Protein AF-A0A212CYC2-F1 (afdb_monomer)

Structure (mmCIF, N/CA/C/O backbone):
data_AF-A0A212CYC2-F1
#
_entry.id   AF-A0A212CYC2-F1
#
loop_
_atom_site.group_PDB
_atom_site.id
_atom_site.type_symbol
_atom_site.label_atom_id
_atom_site.label_alt_id
_atom_site.label_comp_id
_atom_site.label_asym_id
_atom_site.label_entity_id
_atom_site.label_seq_id
_atom_site.pdbx_PDB_ins_code
_atom_site.Cartn_x
_atom_site.Cartn_y
_atom_site.Cartn_z
_atom_site.occupancy
_atom_site.B_iso_or_equiv
_atom_site.auth_seq_id
_atom_site.auth_comp_id
_atom_site.auth_asym_id
_atom_site.auth_atom_id
_atom_site.pdbx_PDB_model_num
ATOM 1 N N . ASP A 1 1 ? 5.499 -7.893 18.899 1.00 46.81 1 ASP A N 1
ATOM 2 C CA . ASP A 1 1 ? 4.985 -9.223 19.286 1.00 46.81 1 ASP A CA 1
ATOM 3 C C . ASP A 1 1 ? 3.605 -9.605 18.724 1.00 46.81 1 ASP A C 1
ATOM 5 O O . ASP A 1 1 ? 3.220 -10.758 18.846 1.00 46.81 1 ASP A O 1
ATOM 9 N N . LEU A 1 2 ? 2.882 -8.716 18.019 1.00 46.06 2 LEU A N 1
ATOM 10 C CA . LEU A 1 2 ? 1.618 -9.057 17.326 1.00 46.06 2 LEU A CA 1
ATOM 11 C C . LEU A 1 2 ? 1.826 -9.579 15.892 1.00 46.06 2 LEU A C 1
ATOM 13 O O . LEU A 1 2 ? 1.232 -10.576 15.494 1.00 46.06 2 LEU A O 1
ATOM 17 N N . LEU A 1 3 ? 2.741 -8.955 15.138 1.00 49.19 3 LEU A N 1
ATOM 18 C CA . LEU A 1 3 ? 3.177 -9.453 13.828 1.00 49.19 3 LEU A CA 1
ATOM 19 C C . LEU A 1 3 ? 3.758 -10.870 13.936 1.00 49.19 3 LEU A C 1
ATOM 21 O O . LEU A 1 3 ? 3.485 -11.698 13.083 1.00 49.19 3 LEU A O 1
ATOM 25 N N . SER A 1 4 ? 4.500 -11.190 14.999 1.00 49.38 4 SER A N 1
ATOM 26 C CA . SER A 1 4 ? 5.061 -12.533 15.213 1.00 49.38 4 SER A CA 1
ATOM 27 C C . SER A 1 4 ? 3.992 -13.617 15.370 1.00 49.38 4 SER A C 1
ATOM 29 O O . SER A 1 4 ? 4.201 -14.725 14.891 1.00 49.38 4 SER A O 1
ATOM 31 N N . ASN A 1 5 ? 2.839 -13.292 15.966 1.00 47.31 5 ASN A N 1
ATOM 32 C CA . ASN A 1 5 ? 1.723 -14.233 16.108 1.00 47.31 5 ASN A CA 1
ATOM 33 C C . ASN A 1 5 ? 0.968 -14.448 14.790 1.00 47.31 5 ASN A C 1
ATOM 35 O O . ASN A 1 5 ? 0.433 -15.528 14.568 1.00 47.31 5 ASN A O 1
ATOM 39 N N . LEU A 1 6 ? 0.969 -13.448 13.903 1.00 50.19 6 LEU A N 1
ATOM 40 C CA . LEU A 1 6 ? 0.427 -13.545 12.546 1.00 50.19 6 LEU A CA 1
ATOM 41 C C . LEU A 1 6 ? 1.377 -14.209 11.551 1.00 50.19 6 LEU A C 1
ATOM 43 O O . LEU A 1 6 ? 0.938 -14.784 10.560 1.00 50.19 6 LEU A O 1
ATOM 47 N N . LEU A 1 7 ? 2.680 -14.111 11.794 1.00 53.38 7 LEU A N 1
ATOM 48 C CA . LEU A 1 7 ? 3.743 -14.599 10.924 1.00 53.38 7 LEU A CA 1
ATOM 49 C C . LEU A 1 7 ? 4.208 -16.007 11.317 1.00 53.38 7 LEU A C 1
ATOM 51 O O . LEU A 1 7 ? 5.399 -16.295 11.232 1.00 53.38 7 LEU A O 1
ATOM 55 N N . GLN A 1 8 ? 3.293 -16.899 11.717 1.00 45.78 8 GLN A N 1
ATOM 56 C CA . GLN A 1 8 ? 3.617 -18.277 12.131 1.00 45.78 8 GLN A CA 1
ATOM 57 C C . GLN A 1 8 ? 4.440 -19.074 11.093 1.00 45.78 8 GLN A C 1
ATOM 59 O O . GLN A 1 8 ? 5.034 -20.091 11.442 1.00 45.78 8 GLN A O 1
ATOM 64 N N . SER A 1 9 ? 4.568 -18.587 9.850 1.00 44.97 9 SER A N 1
ATOM 65 C CA . SER A 1 9 ? 5.635 -18.998 8.933 1.00 44.97 9 SER A CA 1
ATOM 66 C C . SER A 1 9 ? 6.918 -18.160 9.139 1.00 44.97 9 SER A C 1
ATOM 68 O O . SER A 1 9 ? 6.965 -16.987 8.738 1.00 44.97 9 SER A O 1
ATOM 70 N N . PRO A 1 10 ? 8.008 -18.742 9.685 1.00 44.97 10 PRO A N 1
ATOM 71 C CA . PRO A 1 10 ? 9.270 -18.036 9.939 1.00 44.97 10 PRO A CA 1
ATOM 72 C C . PRO A 1 10 ? 9.933 -17.473 8.669 1.00 44.97 10 PRO A C 1
ATOM 74 O O . PRO A 1 10 ? 10.811 -16.613 8.760 1.00 44.97 10 PRO A O 1
ATOM 77 N N . SER A 1 11 ? 9.516 -17.921 7.483 1.00 47.81 11 SER A N 1
ATOM 78 C CA . SER A 1 11 ? 9.991 -17.432 6.184 1.00 47.81 11 SER A CA 1
ATOM 79 C C . SER A 1 11 ? 9.387 -16.070 5.817 1.00 47.81 11 SER A C 1
ATOM 81 O O . SER A 1 11 ? 10.101 -15.183 5.346 1.00 47.81 11 SER A O 1
ATOM 83 N N . SER A 1 12 ? 8.094 -15.867 6.092 1.00 47.12 12 SER A N 1
ATOM 84 C CA . SER A 1 12 ? 7.370 -14.624 5.779 1.00 47.12 12 SER A CA 1
ATOM 85 C C . SER A 1 12 ? 7.803 -13.471 6.685 1.00 47.12 12 SER A C 1
ATOM 87 O O . SER A 1 12 ? 7.993 -12.348 6.216 1.00 47.12 12 SER A O 1
ATOM 89 N N . ALA A 1 13 ? 8.057 -13.756 7.970 1.00 49.81 13 ALA A N 1
ATOM 90 C CA . ALA A 1 13 ? 8.575 -12.771 8.921 1.00 49.81 13 ALA A CA 1
ATOM 91 C C . ALA A 1 13 ? 9.954 -12.234 8.534 1.00 49.81 13 ALA A C 1
ATOM 93 O O . ALA A 1 13 ? 10.229 -11.045 8.693 1.00 49.81 13 ALA A O 1
ATOM 94 N N . LYS A 1 14 ? 10.828 -13.110 8.022 1.00 53.94 14 LYS A N 1
ATOM 95 C CA . LYS A 1 14 ? 12.186 -12.736 7.620 1.00 53.94 14 LYS A CA 1
ATOM 96 C C . LYS A 1 14 ? 12.170 -11.747 6.458 1.00 53.94 14 LYS A C 1
ATOM 98 O O . LYS A 1 14 ? 12.880 -10.756 6.545 1.00 53.94 14 LYS A O 1
ATOM 103 N N . LEU A 1 15 ? 11.338 -11.970 5.435 1.00 55.69 15 LEU A N 1
ATOM 104 C CA . LEU A 1 15 ? 11.208 -11.091 4.259 1.00 55.69 15 LEU A CA 1
ATOM 105 C C . LEU A 1 15 ? 10.572 -9.729 4.591 1.00 55.69 15 LEU A C 1
ATOM 107 O O . LEU A 1 15 ? 11.035 -8.691 4.119 1.00 55.69 15 LEU A O 1
ATOM 111 N N . LEU A 1 16 ? 9.555 -9.721 5.456 1.00 56.16 16 LEU A N 1
ATOM 112 C CA . LEU A 1 16 ? 8.905 -8.504 5.961 1.00 56.16 16 LEU A CA 1
ATOM 113 C C . LEU A 1 16 ? 9.834 -7.627 6.811 1.00 56.16 16 LEU A C 1
ATOM 115 O O . LEU A 1 16 ? 9.752 -6.400 6.766 1.00 56.16 16 LEU A O 1
ATOM 119 N N . ASN A 1 17 ? 10.746 -8.252 7.556 1.00 57.25 17 ASN A N 1
ATOM 120 C CA . ASN A 1 17 ? 11.702 -7.558 8.414 1.00 57.25 17 ASN A CA 1
ATOM 121 C C . ASN A 1 17 ? 13.024 -7.213 7.721 1.00 57.25 17 ASN A C 1
ATOM 123 O O . ASN A 1 17 ? 13.864 -6.568 8.350 1.00 57.25 17 ASN A O 1
ATOM 127 N N . GLN A 1 18 ? 13.229 -7.590 6.451 1.00 66.31 18 GLN A N 1
ATOM 128 C CA . GLN A 1 18 ? 14.457 -7.202 5.756 1.00 66.31 18 GLN A CA 1
ATOM 129 C C . GLN A 1 18 ? 14.559 -5.673 5.670 1.00 66.31 18 GLN A C 1
ATOM 131 O O . GLN A 1 18 ? 13.535 -5.000 5.479 1.00 66.31 18 GLN A O 1
ATOM 136 N N . PRO A 1 19 ? 15.757 -5.098 5.864 1.00 67.81 19 PRO A N 1
ATOM 137 C CA . PRO A 1 19 ? 15.971 -3.676 5.645 1.00 67.81 19 PRO A CA 1
ATOM 138 C C . PRO A 1 19 ? 15.683 -3.331 4.181 1.00 67.81 19 PRO A C 1
ATOM 140 O O . PRO A 1 19 ? 15.822 -4.179 3.303 1.00 67.81 19 PRO A O 1
ATOM 143 N N . ILE A 1 20 ? 15.266 -2.089 3.934 1.00 72.00 20 ILE A N 1
ATOM 144 C CA . ILE A 1 20 ? 15.068 -1.593 2.570 1.00 72.00 20 ILE A CA 1
ATOM 145 C C . ILE A 1 20 ? 16.423 -1.669 1.846 1.00 72.00 20 ILE A C 1
ATOM 147 O O . ILE A 1 20 ? 17.415 -1.190 2.409 1.00 72.00 20 ILE A O 1
ATOM 151 N N . PRO A 1 21 ? 16.501 -2.282 0.651 1.00 70.50 21 PRO A N 1
ATOM 152 C CA . PRO A 1 21 ? 17.752 -2.422 -0.073 1.00 70.50 21 PRO A CA 1
ATOM 153 C C . PRO A 1 21 ? 18.296 -1.049 -0.460 1.00 70.50 21 PRO A C 1
ATOM 155 O O . PRO A 1 21 ? 17.555 -0.141 -0.836 1.00 70.50 21 PRO A O 1
ATOM 158 N N . ILE A 1 22 ? 19.615 -0.905 -0.364 1.00 77.25 22 ILE A N 1
ATOM 159 C CA . ILE A 1 22 ? 20.312 0.266 -0.886 1.00 77.25 22 ILE A CA 1
ATOM 160 C C . ILE A 1 22 ? 20.467 0.032 -2.385 1.00 77.25 22 ILE A C 1
ATOM 162 O O . ILE A 1 22 ? 21.201 -0.863 -2.792 1.00 77.25 22 ILE A O 1
ATOM 166 N N . LEU A 1 23 ? 19.743 0.817 -3.174 1.00 80.56 23 LEU A N 1
ATOM 167 C CA . LEU A 1 23 ? 19.818 0.800 -4.629 1.00 80.56 23 LEU A CA 1
ATOM 168 C C . LEU A 1 23 ? 20.707 1.948 -5.113 1.00 80.56 23 LEU A C 1
ATOM 170 O O . LEU A 1 23 ? 20.695 3.034 -4.524 1.00 80.56 23 LEU A O 1
ATOM 174 N N . ASP A 1 24 ? 21.497 1.674 -6.146 1.00 83.75 24 ASP A N 1
ATOM 175 C CA . ASP A 1 24 ? 22.177 2.668 -6.970 1.00 83.75 24 ASP A CA 1
ATOM 176 C C . ASP A 1 24 ? 21.227 3.207 -8.057 1.00 83.75 24 ASP A C 1
ATOM 178 O O . ASP A 1 24 ? 20.162 2.639 -8.304 1.00 83.75 24 ASP A O 1
ATOM 182 N N . ALA A 1 25 ? 21.608 4.301 -8.720 1.00 83.69 25 ALA A N 1
ATOM 183 C CA . ALA A 1 25 ? 20.729 5.010 -9.652 1.00 83.69 25 ALA A CA 1
ATOM 184 C C . ALA A 1 25 ? 20.273 4.158 -10.856 1.00 83.69 25 ALA A C 1
ATOM 186 O O . ALA A 1 25 ? 19.141 4.307 -11.314 1.00 83.69 25 ALA A O 1
ATOM 187 N N . GLU A 1 26 ? 21.120 3.254 -11.362 1.00 88.62 26 GLU A N 1
ATOM 188 C CA . GLU A 1 26 ? 20.753 2.375 -12.480 1.00 88.62 26 GLU A CA 1
ATOM 189 C C . GLU A 1 26 ? 19.712 1.343 -12.033 1.00 88.62 26 GLU A C 1
ATOM 191 O O . GLU A 1 26 ? 18.678 1.171 -12.684 1.00 88.62 26 GLU A O 1
ATOM 196 N N . SER A 1 27 ? 19.932 0.719 -10.872 1.00 89.19 27 SER A N 1
ATOM 197 C CA . SER A 1 27 ? 18.965 -0.208 -10.281 1.00 89.19 27 SER A CA 1
ATOM 198 C C . SER A 1 27 ? 17.628 0.467 -9.967 1.00 89.19 27 SER A C 1
ATOM 200 O O . SER A 1 27 ? 16.579 -0.129 -10.214 1.00 89.19 27 SER A O 1
ATOM 202 N N . GLU A 1 28 ? 17.635 1.701 -9.450 1.00 87.56 28 GLU A N 1
ATOM 203 C CA . GLU A 1 28 ? 16.411 2.476 -9.193 1.00 87.56 28 GLU A CA 1
ATOM 204 C C . GLU A 1 28 ? 15.630 2.722 -10.489 1.00 87.56 28 GLU A C 1
ATOM 206 O O . GLU A 1 28 ? 14.427 2.448 -10.546 1.00 87.56 28 GLU A O 1
ATOM 211 N N . TYR A 1 29 ? 16.316 3.135 -11.557 1.00 89.31 29 TYR A N 1
ATOM 212 C CA . TYR A 1 29 ? 15.702 3.338 -12.866 1.00 89.31 29 TYR A CA 1
ATOM 213 C C . TYR A 1 29 ? 15.073 2.051 -13.417 1.00 89.31 29 TYR A C 1
ATOM 215 O O . TYR A 1 29 ? 13.899 2.050 -13.796 1.00 89.31 29 TYR A O 1
ATOM 223 N N . ILE A 1 30 ? 15.795 0.928 -13.390 1.00 91.94 30 ILE A N 1
ATOM 224 C CA . ILE A 1 30 ? 15.274 -0.364 -13.865 1.00 91.94 30 ILE A CA 1
ATOM 225 C C . ILE A 1 30 ? 14.070 -0.811 -13.030 1.00 91.94 30 ILE A C 1
ATOM 227 O O . ILE A 1 30 ? 13.066 -1.263 -13.584 1.00 91.94 30 ILE A O 1
ATOM 231 N N . CYS A 1 31 ? 14.134 -0.657 -11.704 1.00 93.44 31 CYS A N 1
ATOM 232 C CA . CYS A 1 31 ? 13.019 -0.992 -10.821 1.00 93.44 31 CYS A CA 1
ATOM 233 C C . CYS A 1 31 ? 11.785 -0.132 -11.115 1.00 93.44 31 CYS A C 1
ATOM 235 O O . CYS A 1 31 ? 10.670 -0.654 -11.094 1.00 93.44 31 CYS A O 1
ATOM 237 N N . SER A 1 32 ? 11.970 1.155 -11.427 1.00 93.00 32 SER A N 1
ATOM 238 C CA . SER A 1 32 ? 10.869 2.050 -11.794 1.00 93.00 32 SER A CA 1
ATOM 239 C C . SER A 1 32 ? 10.151 1.569 -13.059 1.00 93.00 32 SER A C 1
ATOM 241 O O . SER A 1 32 ? 8.937 1.369 -13.031 1.00 93.00 32 SER A O 1
ATOM 243 N N . LEU A 1 33 ? 10.903 1.242 -14.116 1.00 95.00 33 LEU A N 1
ATOM 244 C CA . LEU A 1 33 ? 10.356 0.708 -15.365 1.00 95.00 33 LEU A CA 1
ATOM 245 C C . LEU A 1 33 ? 9.665 -0.644 -15.159 1.00 95.00 33 LEU A C 1
ATOM 247 O O . LEU A 1 33 ? 8.601 -0.897 -15.723 1.00 95.00 33 LEU A O 1
ATOM 251 N N . ALA A 1 34 ? 10.252 -1.519 -14.339 1.00 96.25 34 ALA A N 1
ATOM 252 C CA . ALA A 1 34 ? 9.667 -2.815 -14.025 1.00 96.25 34 ALA A CA 1
ATOM 253 C C . ALA A 1 34 ? 8.324 -2.666 -13.294 1.00 96.25 34 ALA A C 1
ATOM 255 O O . ALA A 1 34 ? 7.364 -3.352 -13.640 1.00 96.25 34 ALA A O 1
ATOM 256 N N . LEU A 1 35 ? 8.231 -1.756 -12.320 1.00 95.12 35 LEU A N 1
ATOM 257 C CA . LEU A 1 35 ? 6.991 -1.483 -11.592 1.00 95.12 35 LEU A CA 1
ATOM 258 C C . LEU A 1 35 ? 5.926 -0.837 -12.491 1.00 95.12 35 LEU A C 1
ATOM 260 O O . LEU A 1 35 ? 4.767 -1.240 -12.437 1.00 95.12 35 LEU A O 1
ATOM 264 N N . GLU A 1 36 ? 6.297 0.101 -13.363 1.00 95.31 36 GLU A N 1
ATOM 265 C CA . GLU A 1 36 ? 5.375 0.681 -14.354 1.00 95.31 36 GLU A CA 1
ATOM 266 C C . GLU A 1 36 ? 4.831 -0.389 -15.313 1.00 95.31 36 GLU A C 1
ATOM 268 O O . GLU A 1 36 ? 3.624 -0.468 -15.558 1.00 95.31 36 GLU A O 1
ATOM 273 N N . CYS A 1 37 ? 5.707 -1.272 -15.797 1.00 95.56 37 CYS A N 1
ATOM 274 C CA . CYS A 1 37 ? 5.327 -2.398 -16.642 1.00 95.56 37 CYS A CA 1
ATOM 275 C C . CYS A 1 37 ? 4.384 -3.367 -15.912 1.00 95.56 37 CYS A C 1
ATOM 277 O O . CYS A 1 37 ? 3.370 -3.777 -16.478 1.00 95.56 37 CYS A O 1
ATOM 279 N N . LEU A 1 38 ? 4.669 -3.698 -14.647 1.00 93.62 38 LEU A N 1
ATOM 280 C CA . LEU A 1 38 ? 3.811 -4.557 -13.828 1.00 93.62 38 LEU A CA 1
ATOM 281 C C . LEU A 1 38 ? 2.427 -3.944 -13.603 1.00 93.62 38 LEU A C 1
ATOM 283 O O . LEU A 1 38 ? 1.433 -4.645 -13.772 1.00 93.62 38 LEU A O 1
ATOM 287 N N . ALA A 1 39 ? 2.345 -2.652 -13.274 1.00 92.25 39 ALA A N 1
ATOM 288 C CA . ALA A 1 39 ? 1.067 -1.955 -13.128 1.00 92.25 39 ALA A CA 1
ATOM 289 C C . ALA A 1 39 ? 0.246 -2.024 -14.424 1.00 92.25 39 ALA A C 1
ATOM 291 O O . ALA A 1 39 ? -0.931 -2.389 -14.398 1.00 92.25 39 ALA A O 1
ATOM 292 N N . HIS A 1 40 ? 0.882 -1.757 -15.570 1.00 92.44 40 HIS A N 1
ATOM 293 C CA . HIS A 1 40 ? 0.211 -1.867 -16.859 1.00 92.44 40 HIS A CA 1
ATOM 294 C C . HIS A 1 40 ? -0.242 -3.303 -17.138 1.00 92.44 40 HIS A C 1
ATOM 296 O O . HIS A 1 40 ? -1.387 -3.506 -17.529 1.00 92.44 40 HIS A O 1
ATOM 302 N N . LEU A 1 41 ? 0.602 -4.304 -16.881 1.00 91.31 41 LEU A N 1
ATOM 303 C CA . LEU A 1 41 ? 0.257 -5.714 -17.052 1.00 91.31 41 LEU A CA 1
ATOM 304 C C . LEU A 1 41 ? -0.966 -6.093 -16.200 1.00 91.31 41 LEU A C 1
ATOM 306 O O . LEU A 1 41 ? -1.932 -6.655 -16.717 1.00 91.31 41 LEU A O 1
ATOM 310 N N . PHE A 1 42 ? -0.962 -5.735 -14.912 1.00 89.69 42 PHE A N 1
ATOM 311 C CA . PHE A 1 42 ? -2.041 -6.059 -13.975 1.00 89.69 42 PHE A CA 1
ATOM 312 C C . PHE A 1 42 ? -3.388 -5.435 -14.339 1.00 89.69 42 PHE A C 1
ATOM 314 O O . PHE A 1 42 ? -4.431 -5.994 -13.991 1.00 89.69 42 PHE A O 1
ATOM 321 N N . SER A 1 43 ? -3.384 -4.325 -15.079 1.00 89.00 43 SER A N 1
ATOM 322 C CA . SER A 1 43 ? -4.619 -3.663 -15.498 1.00 89.00 43 SER A CA 1
ATOM 323 C C . SER A 1 43 ? -5.485 -4.524 -16.435 1.00 89.00 43 SER A C 1
ATOM 325 O O . SER A 1 43 ? -6.713 -4.370 -16.442 1.00 89.00 43 SER A O 1
ATOM 327 N N . TRP A 1 44 ? -4.893 -5.475 -17.176 1.00 87.94 44 TRP A N 1
ATOM 328 C CA . TRP A 1 44 ? -5.602 -6.251 -18.204 1.00 87.94 44 TRP A CA 1
ATOM 329 C C . TRP A 1 44 ? -5.413 -7.774 -18.149 1.00 87.94 44 TRP A C 1
ATOM 331 O O . TRP A 1 44 ? -6.270 -8.482 -18.682 1.00 87.94 44 TRP A O 1
ATOM 341 N N . ILE A 1 45 ? -4.360 -8.316 -17.521 1.00 87.19 45 ILE A N 1
ATOM 342 C CA . ILE A 1 45 ? -4.186 -9.780 -17.471 1.00 87.19 45 ILE A CA 1
ATOM 343 C C . ILE A 1 45 ? -5.170 -10.469 -16.504 1.00 87.19 45 ILE A C 1
ATOM 345 O O . ILE A 1 45 ? -5.564 -9.889 -15.487 1.00 87.19 45 ILE A O 1
ATOM 349 N N . PRO A 1 46 ? -5.522 -11.748 -16.740 1.00 81.06 46 PR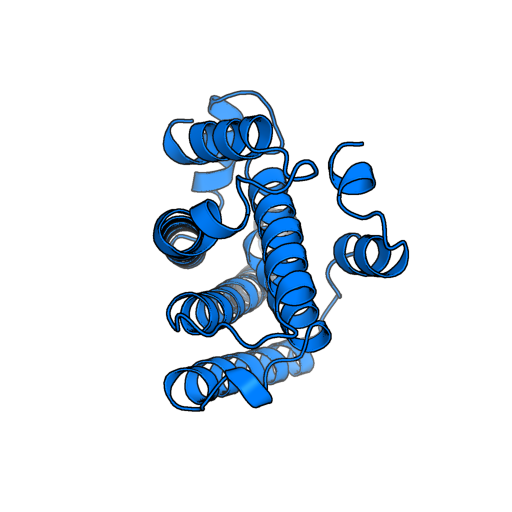O A N 1
ATOM 350 C CA . PRO A 1 46 ? -6.195 -12.576 -15.743 1.00 81.06 46 PRO A CA 1
ATOM 351 C C . PRO A 1 46 ? -5.232 -12.927 -14.593 1.00 81.06 46 PRO A C 1
ATOM 353 O O . PRO A 1 46 ? -4.486 -13.902 -14.649 1.00 81.06 46 PRO A O 1
ATOM 356 N N . LEU A 1 47 ? -5.267 -12.134 -13.518 1.00 75.88 47 LEU A N 1
ATOM 357 C CA . LEU A 1 47 ? -4.346 -12.243 -12.372 1.00 75.88 47 LEU A CA 1
ATOM 358 C C . LEU A 1 47 ? -4.405 -13.588 -11.638 1.00 75.88 47 LEU A C 1
ATOM 360 O O . LEU A 1 47 ? -3.440 -13.985 -10.986 1.00 75.88 47 LEU A O 1
ATOM 364 N N . SER A 1 48 ? -5.527 -14.298 -11.753 1.00 72.81 48 SER A N 1
ATOM 365 C CA . SER A 1 48 ? -5.803 -15.540 -11.038 1.00 72.81 48 SER A CA 1
ATOM 366 C C . SER A 1 48 ? -4.755 -16.636 -11.232 1.00 72.81 48 SER A C 1
ATOM 368 O O . SER A 1 48 ? -4.539 -17.429 -10.327 1.00 72.81 48 SER A O 1
ATOM 370 N N . ALA A 1 49 ? -4.119 -16.685 -12.402 1.00 70.56 49 ALA A N 1
ATOM 371 C CA . ALA A 1 49 ? -3.147 -17.722 -12.751 1.00 70.56 49 ALA A CA 1
ATOM 372 C C . ALA A 1 49 ? -1.692 -17.223 -12.741 1.00 70.56 49 ALA A C 1
ATOM 374 O O . ALA A 1 49 ? -0.774 -17.997 -12.996 1.00 70.56 49 ALA A O 1
ATOM 375 N N . SER A 1 50 ? -1.468 -15.927 -12.505 1.00 75.62 50 SER A N 1
ATOM 376 C CA . SER A 1 50 ? -0.173 -15.283 -12.771 1.00 75.62 50 SER A CA 1
ATOM 377 C C . SER A 1 50 ? 0.454 -14.622 -11.546 1.00 75.62 50 SER A C 1
ATOM 379 O O . SER A 1 50 ? 1.652 -14.344 -11.554 1.00 75.62 50 SER A O 1
ATOM 381 N N . ILE A 1 51 ? -0.322 -14.368 -10.489 1.00 79.19 51 ILE A N 1
ATOM 382 C CA . ILE A 1 51 ? 0.183 -13.699 -9.289 1.00 79.19 51 ILE A CA 1
ATOM 383 C C . ILE A 1 51 ? 0.689 -14.711 -8.279 1.00 79.19 51 ILE A C 1
ATOM 385 O O . ILE A 1 51 ? -0.068 -15.487 -7.703 1.00 79.19 51 ILE A O 1
ATOM 389 N N . THR A 1 52 ? 1.994 -14.654 -8.028 1.00 80.75 52 THR A N 1
ATOM 390 C CA . THR A 1 52 ? 2.638 -15.488 -7.023 1.00 80.75 52 THR A CA 1
ATOM 391 C C . THR A 1 52 ? 2.754 -14.751 -5.686 1.00 80.75 52 THR A C 1
ATOM 393 O O . THR A 1 52 ? 2.947 -13.528 -5.637 1.00 80.75 52 THR A O 1
ATOM 396 N N . PRO A 1 53 ? 2.728 -15.482 -4.561 1.00 75.50 53 PRO A N 1
ATOM 397 C CA . PRO A 1 53 ? 2.943 -14.885 -3.248 1.00 75.50 53 PRO A CA 1
ATOM 398 C C . PRO A 1 53 ? 4.330 -14.229 -3.063 1.00 75.50 53 PRO A C 1
ATOM 400 O O . PRO A 1 53 ? 4.493 -13.349 -2.211 1.00 75.50 53 PRO A O 1
ATOM 403 N N . SER A 1 54 ? 5.345 -14.636 -3.836 1.00 80.25 54 SER A N 1
ATOM 404 C CA . SER A 1 54 ? 6.675 -14.008 -3.841 1.00 80.25 54 SER A CA 1
ATOM 405 C C . SER A 1 54 ? 6.661 -12.653 -4.546 1.00 80.25 54 SER A C 1
ATOM 407 O O . SER A 1 54 ? 7.178 -11.691 -3.987 1.00 80.25 54 SER A O 1
ATOM 409 N N . LEU A 1 55 ? 6.000 -12.547 -5.705 1.00 85.19 55 LEU A N 1
ATOM 410 C CA . LEU A 1 55 ? 5.827 -11.284 -6.427 1.00 85.19 55 LEU A CA 1
ATOM 411 C C . LEU A 1 55 ? 5.126 -10.237 -5.556 1.00 85.19 55 LEU A C 1
ATOM 413 O O . LEU A 1 55 ? 5.608 -9.113 -5.437 1.00 85.19 55 LEU A O 1
ATOM 417 N N . LEU A 1 56 ? 4.044 -10.629 -4.876 1.00 83.56 56 LEU A N 1
ATOM 418 C CA . LEU A 1 56 ? 3.337 -9.762 -3.932 1.00 83.56 56 LEU A CA 1
ATOM 419 C C . LEU A 1 56 ? 4.276 -9.238 -2.839 1.00 83.56 56 LEU A C 1
ATOM 421 O O . LEU A 1 56 ? 4.322 -8.042 -2.563 1.00 83.56 56 LEU A O 1
ATOM 425 N N . THR A 1 57 ? 5.053 -10.143 -2.240 1.00 82.81 57 THR A N 1
ATOM 426 C CA . THR A 1 57 ? 6.008 -9.797 -1.181 1.00 82.81 57 THR A CA 1
ATOM 427 C C . THR A 1 57 ? 7.034 -8.783 -1.677 1.00 82.81 57 THR A C 1
ATOM 429 O O . THR A 1 57 ? 7.309 -7.810 -0.980 1.00 82.81 57 THR A O 1
ATOM 432 N N . THR A 1 58 ? 7.554 -8.971 -2.891 1.00 87.19 58 THR A N 1
ATOM 433 C CA . THR A 1 58 ? 8.499 -8.045 -3.521 1.00 87.19 58 THR A CA 1
ATOM 434 C C . THR A 1 58 ? 7.873 -6.671 -3.737 1.00 87.19 58 THR A C 1
ATOM 436 O O . THR A 1 58 ? 8.452 -5.675 -3.316 1.00 87.19 58 THR A O 1
ATOM 439 N N . ILE A 1 59 ? 6.670 -6.590 -4.311 1.00 89.94 59 ILE A N 1
ATOM 440 C CA . ILE A 1 59 ? 6.002 -5.304 -4.564 1.00 89.94 59 ILE A CA 1
ATOM 441 C C . ILE A 1 59 ? 5.731 -4.563 -3.245 1.00 89.94 59 ILE A C 1
ATOM 443 O O . ILE A 1 59 ? 6.048 -3.381 -3.127 1.00 89.94 59 ILE A O 1
ATOM 447 N N . PHE A 1 60 ? 5.236 -5.249 -2.210 1.00 88.06 60 PHE A N 1
ATOM 448 C CA . PHE A 1 60 ? 5.066 -4.633 -0.889 1.00 88.06 60 PHE A CA 1
ATOM 449 C C . PHE A 1 60 ? 6.395 -4.233 -0.239 1.00 88.06 60 PHE A C 1
ATOM 451 O O . PHE A 1 60 ? 6.454 -3.232 0.477 1.00 88.06 60 PHE A O 1
ATOM 458 N N . HIS A 1 61 ? 7.481 -4.958 -0.512 1.00 87.00 61 HIS A N 1
ATOM 459 C CA . HIS A 1 61 ? 8.813 -4.552 -0.080 1.00 87.00 61 HIS A CA 1
ATOM 460 C C . HIS A 1 61 ? 9.224 -3.217 -0.726 1.00 87.00 61 HIS A C 1
ATOM 462 O O . HIS A 1 61 ? 9.715 -2.335 -0.021 1.00 87.00 61 HIS A O 1
ATOM 468 N N . PHE A 1 62 ? 8.929 -3.015 -2.016 1.00 89.69 62 PHE A N 1
ATOM 469 C CA . PHE A 1 62 ? 9.122 -1.727 -2.694 1.00 89.69 62 PHE A CA 1
ATOM 470 C C . PHE A 1 62 ? 8.180 -0.625 -2.173 1.00 89.69 62 PHE A C 1
ATOM 472 O O . PHE A 1 62 ? 8.596 0.521 -2.011 1.00 89.69 62 PHE A O 1
ATOM 479 N N . ALA A 1 63 ? 6.945 -0.953 -1.786 1.00 91.00 63 ALA A N 1
ATOM 480 C CA . ALA A 1 63 ? 6.025 0.023 -1.193 1.00 91.00 63 ALA A CA 1
ATOM 481 C C . ALA A 1 63 ? 6.569 0.651 0.106 1.00 91.00 63 ALA A C 1
ATOM 483 O O . ALA A 1 63 ? 6.205 1.774 0.458 1.00 91.00 63 ALA A O 1
ATOM 484 N N . ARG A 1 64 ? 7.489 -0.027 0.813 1.00 87.50 64 ARG A N 1
ATOM 485 C CA . ARG A 1 64 ? 8.115 0.488 2.045 1.00 87.50 64 ARG A CA 1
ATOM 486 C C . ARG A 1 64 ? 9.025 1.691 1.816 1.00 87.50 64 ARG A C 1
ATOM 488 O O . ARG A 1 64 ? 9.261 2.396 2.806 1.00 87.50 64 ARG A O 1
ATOM 495 N N . PHE A 1 65 ? 9.515 1.910 0.591 1.00 86.94 65 PHE A N 1
ATOM 496 C CA . PHE A 1 65 ? 10.314 3.086 0.230 1.00 86.94 65 PHE A CA 1
ATOM 497 C C . PHE A 1 65 ? 9.515 4.382 0.414 1.00 86.94 65 PHE A C 1
ATOM 499 O O . PHE A 1 65 ? 10.058 5.357 0.924 1.00 86.94 65 PHE A O 1
ATOM 506 N N . GLY A 1 66 ? 8.208 4.369 0.126 1.00 84.81 66 GLY A N 1
ATOM 507 C CA . GLY A 1 66 ? 7.353 5.545 0.319 1.00 84.81 66 GLY A CA 1
ATOM 508 C C . GLY A 1 66 ? 7.202 5.954 1.788 1.00 84.81 66 GLY A C 1
ATOM 509 O O . GLY A 1 66 ? 7.140 7.139 2.094 1.00 84.81 66 GLY A O 1
ATOM 510 N N . CYS A 1 67 ? 7.258 4.987 2.714 1.00 78.75 67 CYS A N 1
ATOM 511 C CA . CYS A 1 67 ? 7.216 5.230 4.162 1.00 78.75 67 CYS A CA 1
ATOM 512 C C . CYS A 1 67 ? 8.586 5.526 4.801 1.00 78.75 67 CYS A C 1
ATOM 514 O O . CYS A 1 67 ? 8.665 5.637 6.033 1.00 78.75 67 CYS A O 1
ATOM 516 N N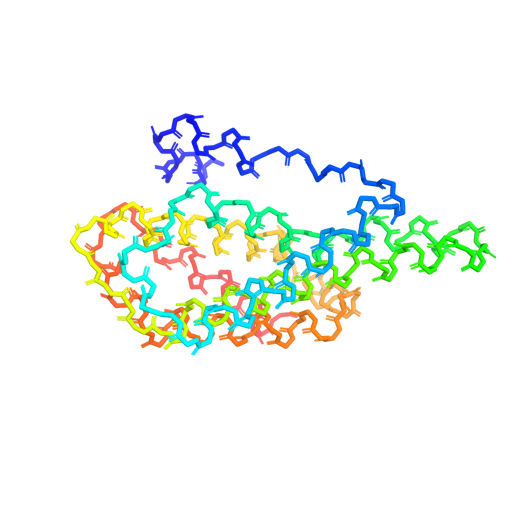 . ASP A 1 68 ? 9.690 5.535 4.044 1.00 77.81 68 ASP A N 1
ATOM 517 C CA . ASP A 1 68 ? 11.022 5.755 4.616 1.00 77.81 68 ASP A CA 1
ATOM 518 C C . ASP A 1 68 ? 11.414 7.235 4.657 1.00 77.81 68 ASP A C 1
ATOM 520 O O . ASP A 1 68 ? 12.130 7.768 3.812 1.00 77.81 68 ASP A O 1
ATOM 524 N N . ILE A 1 69 ? 10.976 7.892 5.727 1.00 67.88 69 ILE A N 1
ATOM 525 C CA . ILE A 1 69 ? 11.288 9.294 6.026 1.00 67.88 69 ILE A CA 1
ATOM 526 C C . ILE A 1 69 ? 12.804 9.513 6.227 1.00 67.88 69 ILE A C 1
ATOM 528 O O . ILE A 1 69 ? 13.311 10.615 6.006 1.00 67.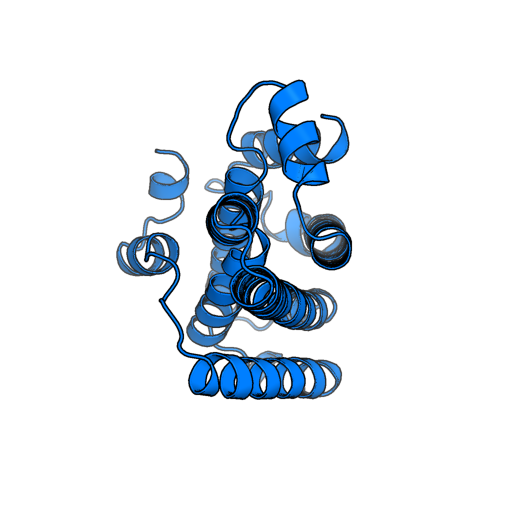88 69 ILE A O 1
ATOM 532 N N . ARG A 1 70 ? 13.573 8.474 6.607 1.00 64.44 70 ARG A N 1
ATOM 533 C CA . ARG A 1 70 ? 15.019 8.612 6.876 1.00 64.44 70 ARG A CA 1
ATOM 534 C C . ARG A 1 70 ? 15.791 9.034 5.629 1.00 64.44 70 ARG A C 1
ATOM 536 O O . ARG A 1 70 ? 16.714 9.840 5.747 1.00 64.44 70 ARG A O 1
ATOM 543 N N . ALA A 1 71 ? 15.384 8.545 4.458 1.00 58.50 71 ALA A N 1
ATOM 544 C CA . ALA A 1 71 ? 15.991 8.909 3.182 1.00 58.50 71 ALA A CA 1
ATOM 545 C C . ALA A 1 71 ? 15.805 10.406 2.868 1.00 58.50 71 ALA A C 1
ATOM 547 O O . ALA A 1 71 ? 16.759 11.077 2.480 1.00 58.50 71 ALA A O 1
ATOM 548 N N . ARG A 1 72 ? 14.615 10.966 3.133 1.00 58.84 72 ARG A N 1
ATOM 549 C CA . ARG A 1 72 ? 14.338 12.398 2.921 1.00 58.84 72 ARG A CA 1
ATOM 550 C C . ARG A 1 72 ? 15.012 13.310 3.942 1.00 58.84 72 ARG A C 1
ATOM 552 O O . ARG A 1 72 ? 15.500 14.379 3.584 1.00 58.84 72 ARG A O 1
ATOM 559 N N . LYS A 1 73 ? 15.097 12.892 5.207 1.00 56.41 73 LYS A N 1
ATOM 560 C CA . LYS A 1 73 ? 15.717 13.717 6.256 1.00 56.41 73 LYS A CA 1
ATOM 561 C C . LYS A 1 73 ? 17.230 13.861 6.066 1.00 56.41 73 LYS A C 1
ATOM 563 O O . LYS A 1 73 ? 17.751 14.956 6.249 1.00 56.41 73 LYS A O 1
ATOM 568 N N . MET A 1 74 ? 17.931 12.806 5.631 1.00 54.44 74 MET A N 1
ATOM 569 C CA . MET A 1 74 ? 19.357 12.919 5.277 1.00 54.44 74 MET A CA 1
ATOM 570 C C . MET A 1 74 ? 19.594 13.859 4.089 1.00 54.44 74 MET A C 1
ATOM 572 O O . MET A 1 74 ? 20.575 14.602 4.083 1.00 54.44 74 MET A O 1
ATOM 576 N N . ALA A 1 75 ? 18.681 13.872 3.116 1.00 53.53 75 ALA A N 1
ATOM 577 C CA . ALA A 1 75 ? 18.761 14.769 1.973 1.00 53.53 75 ALA A CA 1
ATOM 578 C C . ALA A 1 75 ? 18.589 16.249 2.350 1.00 53.53 75 ALA A C 1
ATOM 580 O O . ALA A 1 75 ? 19.314 17.101 1.840 1.00 53.53 75 ALA A O 1
ATOM 581 N N . SER A 1 76 ? 17.680 16.548 3.285 1.00 53.88 76 SER A N 1
ATOM 582 C CA . SER A 1 76 ? 17.431 17.916 3.757 1.00 53.88 76 SER A CA 1
ATOM 583 C C . SER A 1 76 ? 18.558 18.475 4.634 1.00 53.88 76 SER A C 1
ATOM 585 O O . SER A 1 76 ? 18.806 19.676 4.590 1.00 53.88 76 SER A O 1
ATOM 587 N N . VAL A 1 77 ? 19.235 17.641 5.434 1.00 58.00 77 VAL A N 1
ATOM 588 C CA . VAL A 1 77 ? 20.293 18.096 6.361 1.00 58.00 77 VAL A CA 1
ATOM 589 C C . VAL A 1 77 ? 21.602 18.408 5.630 1.00 58.00 77 VAL A C 1
ATOM 591 O O . VAL A 1 77 ? 22.316 19.325 6.022 1.00 58.00 77 VAL A O 1
ATOM 594 N N . ASN A 1 78 ? 21.905 17.699 4.541 1.00 56.12 78 ASN A N 1
ATOM 595 C CA . ASN A 1 78 ? 23.168 17.866 3.819 1.00 56.12 78 ASN A CA 1
ATOM 596 C C . ASN A 1 78 ? 23.160 18.980 2.756 1.00 56.12 78 ASN A C 1
ATOM 598 O O . ASN A 1 78 ? 24.138 19.081 2.014 1.00 56.12 78 ASN A O 1
ATOM 602 N N . GLY A 1 79 ? 22.091 19.788 2.648 1.00 51.06 79 GLY A N 1
ATOM 603 C CA . GLY A 1 79 ? 22.020 21.016 1.827 1.00 51.06 79 GLY A CA 1
ATOM 604 C C . GLY A 1 79 ? 22.377 20.867 0.339 1.00 51.06 79 GLY A C 1
ATOM 605 O O . GLY A 1 79 ? 22.554 21.856 -0.366 1.00 51.06 79 GLY A O 1
ATOM 606 N N . SER A 1 80 ? 22.519 19.635 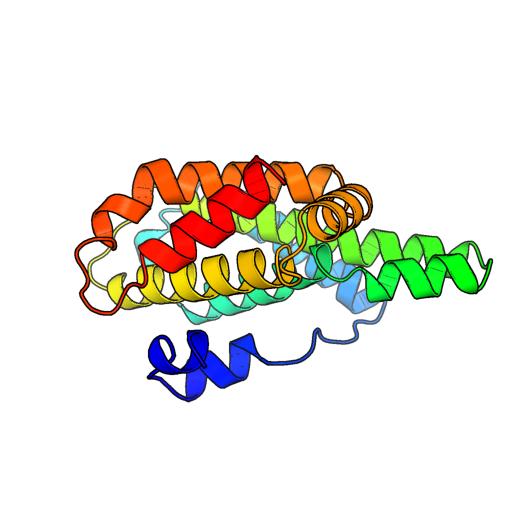-0.141 1.00 55.91 80 SER A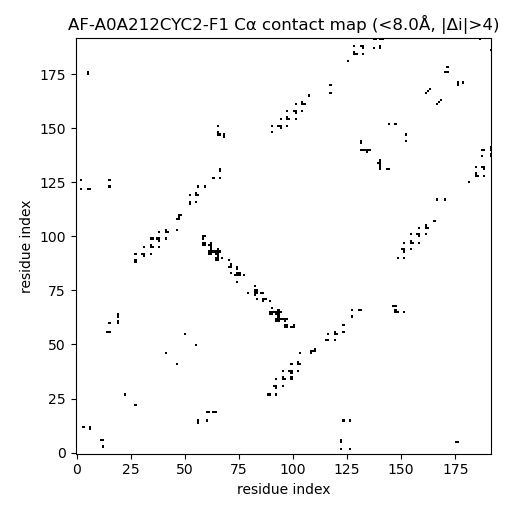 N 1
ATOM 607 C CA . SER A 1 80 ? 23.043 19.292 -1.455 1.00 55.91 80 SER A CA 1
ATOM 608 C C . SER A 1 80 ? 21.864 18.927 -2.339 1.00 55.91 80 SER A C 1
ATOM 610 O O . SER A 1 80 ? 21.213 17.905 -2.123 1.00 55.91 80 SER A O 1
ATOM 612 N N . SER A 1 81 ? 21.597 19.753 -3.353 1.00 53.53 81 SER A N 1
ATOM 613 C CA . SER A 1 81 ? 20.484 19.573 -4.297 1.00 53.53 81 SER A CA 1
ATOM 614 C C . SER A 1 81 ? 20.439 18.163 -4.906 1.00 53.53 81 SER A C 1
ATOM 616 O O . SER A 1 81 ? 19.363 17.643 -5.170 1.00 53.53 81 SER A O 1
ATOM 618 N N . GLN A 1 82 ? 21.594 17.502 -5.044 1.00 52.78 82 GLN A N 1
ATOM 619 C CA . GLN A 1 82 ? 21.724 16.121 -5.524 1.00 52.78 82 GLN A CA 1
ATOM 620 C C . GLN A 1 82 ? 21.128 15.062 -4.578 1.00 52.78 82 GLN A C 1
ATOM 622 O O . GLN A 1 82 ? 20.512 14.111 -5.049 1.00 52.78 82 GLN A O 1
ATOM 627 N N . ASN A 1 83 ? 21.249 15.225 -3.256 1.00 49.97 83 ASN A N 1
ATOM 628 C CA . ASN A 1 83 ? 20.670 14.277 -2.296 1.00 49.97 83 ASN A CA 1
ATOM 629 C C . ASN A 1 83 ? 19.142 14.423 -2.196 1.00 49.97 83 ASN A C 1
ATOM 631 O O . ASN A 1 83 ? 18.452 13.440 -1.934 1.00 49.97 83 ASN A O 1
ATOM 635 N N . CYS A 1 84 ? 18.605 15.627 -2.437 1.00 52.53 84 CYS A N 1
ATOM 636 C CA . CYS A 1 84 ? 17.159 15.878 -2.498 1.00 52.53 84 CYS A CA 1
ATOM 637 C C . CYS A 1 84 ? 16.495 15.091 -3.640 1.00 52.53 84 CYS A C 1
ATOM 639 O O . CYS A 1 84 ? 15.484 14.424 -3.419 1.00 52.53 84 CYS A O 1
ATOM 641 N N . VAL A 1 85 ? 17.126 15.081 -4.821 1.00 58.19 85 VAL A N 1
ATOM 642 C CA . VAL A 1 85 ? 16.653 14.334 -5.999 1.00 58.19 85 VAL A CA 1
ATOM 643 C C . VAL A 1 85 ? 16.668 12.821 -5.746 1.00 58.19 85 VAL A C 1
ATOM 645 O O . VAL A 1 85 ? 15.667 12.156 -5.988 1.00 58.19 85 VAL A O 1
ATOM 648 N N . LEU A 1 86 ? 17.741 12.276 -5.158 1.00 58.75 86 LEU A N 1
ATOM 649 C CA . LEU A 1 86 ? 17.819 10.844 -4.810 1.00 58.75 86 LEU A CA 1
ATOM 650 C C . LEU A 1 86 ? 16.751 10.421 -3.779 1.00 58.75 86 LEU A C 1
ATOM 652 O O . LEU A 1 86 ? 16.232 9.306 -3.823 1.00 58.75 86 LEU A O 1
ATOM 656 N N . GLY A 1 87 ? 16.383 11.313 -2.852 1.00 60.44 87 GLY A N 1
ATOM 657 C CA . GLY A 1 87 ? 15.283 11.081 -1.912 1.00 60.44 87 GLY A CA 1
ATOM 658 C C . GLY A 1 87 ? 13.901 11.047 -2.580 1.00 60.44 87 GLY A C 1
ATOM 659 O O . GLY A 1 87 ? 13.046 10.266 -2.157 1.00 60.44 87 GLY A O 1
ATOM 660 N N . GLN A 1 88 ? 13.688 11.857 -3.624 1.00 63.19 88 GLN A N 1
ATOM 661 C CA . GLN A 1 88 ? 12.461 11.862 -4.432 1.00 63.19 88 GLN A CA 1
ATOM 662 C C . GLN A 1 88 ? 12.341 10.617 -5.320 1.00 63.19 88 GLN A C 1
ATOM 664 O O . GLN A 1 88 ? 11.282 9.990 -5.337 1.00 63.19 88 GLN A O 1
ATOM 669 N N . GLU A 1 89 ? 13.421 10.211 -5.993 1.00 67.88 89 GLU A N 1
ATOM 670 C CA . GLU A 1 89 ? 13.469 9.000 -6.833 1.00 67.88 89 GLU A CA 1
ATOM 671 C C . GLU A 1 89 ? 13.128 7.738 -6.018 1.00 67.88 89 GLU A C 1
ATOM 673 O O . GLU A 1 89 ? 12.321 6.899 -6.427 1.00 67.88 89 GLU A O 1
ATOM 678 N N . ARG A 1 90 ? 13.629 7.650 -4.781 1.00 72.25 90 ARG A N 1
ATOM 679 C CA . ARG A 1 90 ? 13.259 6.571 -3.852 1.00 72.25 90 ARG A CA 1
ATOM 680 C C . ARG A 1 90 ? 11.795 6.614 -3.431 1.00 72.25 90 ARG A C 1
ATOM 682 O O . ARG A 1 90 ? 11.151 5.568 -3.363 1.00 72.25 90 ARG A O 1
ATOM 689 N N . GLY A 1 91 ? 11.250 7.803 -3.170 1.00 81.06 91 GLY A N 1
ATOM 690 C CA . GLY A 1 91 ? 9.821 7.981 -2.898 1.00 81.06 91 GLY A CA 1
ATOM 691 C C . GLY A 1 91 ? 8.949 7.494 -4.060 1.00 81.06 91 GLY A C 1
ATOM 692 O O . GLY A 1 91 ? 7.967 6.781 -3.836 1.00 81.06 91 GLY A O 1
ATOM 693 N N . ARG A 1 92 ? 9.371 7.779 -5.301 1.00 89.00 92 ARG A N 1
ATOM 694 C CA . ARG A 1 92 ? 8.693 7.352 -6.535 1.00 89.00 92 ARG A CA 1
ATOM 695 C C . ARG A 1 92 ? 8.555 5.833 -6.631 1.00 89.00 92 ARG A C 1
ATOM 697 O O . ARG A 1 92 ? 7.479 5.359 -6.989 1.00 89.00 92 ARG A O 1
ATOM 704 N N . LEU A 1 93 ? 9.573 5.056 -6.249 1.00 91.44 93 LEU A N 1
ATOM 705 C CA . LEU A 1 93 ? 9.468 3.587 -6.207 1.00 91.44 93 LEU A CA 1
ATOM 706 C C . LEU A 1 93 ? 8.340 3.112 -5.280 1.00 91.44 93 LEU A C 1
ATOM 708 O O . LEU A 1 93 ? 7.604 2.184 -5.619 1.00 91.44 93 LEU A O 1
ATOM 712 N N . GLY A 1 94 ? 8.158 3.783 -4.139 1.00 91.69 94 GLY A N 1
ATOM 713 C CA . GLY A 1 94 ? 7.045 3.521 -3.228 1.00 91.69 94 GLY A CA 1
ATOM 714 C C . GLY A 1 94 ? 5.681 3.793 -3.868 1.00 91.69 94 GLY A C 1
ATOM 715 O O . GLY A 1 94 ? 4.768 2.980 -3.725 1.00 91.69 94 GLY A O 1
ATOM 716 N N . VAL A 1 95 ? 5.548 4.901 -4.603 1.00 93.38 95 VAL A N 1
ATOM 717 C CA . VAL A 1 95 ? 4.311 5.287 -5.309 1.00 93.38 95 VAL A CA 1
ATOM 718 C C . VAL A 1 95 ? 3.972 4.302 -6.434 1.00 93.38 95 VAL A C 1
ATOM 720 O O . VAL A 1 95 ? 2.826 3.858 -6.554 1.00 93.38 95 VAL A O 1
ATOM 723 N N . LEU A 1 96 ? 4.965 3.908 -7.235 1.00 94.75 96 LEU A N 1
ATOM 724 C CA . LEU A 1 96 ? 4.798 2.930 -8.313 1.00 94.75 96 LEU A CA 1
ATOM 725 C C . LEU A 1 96 ? 4.399 1.552 -7.768 1.00 94.75 96 LEU A C 1
ATOM 727 O O . LEU A 1 96 ? 3.480 0.913 -8.284 1.00 94.75 96 LEU A O 1
ATOM 731 N N . ALA A 1 97 ? 5.023 1.123 -6.670 1.00 94.69 97 ALA A N 1
ATOM 732 C CA . ALA A 1 97 ? 4.665 -0.119 -5.998 1.00 94.69 97 ALA A CA 1
ATOM 733 C C . ALA A 1 97 ? 3.242 -0.088 -5.424 1.00 94.69 97 ALA A C 1
ATOM 735 O O . ALA A 1 97 ? 2.490 -1.046 -5.600 1.00 94.69 97 ALA A O 1
ATOM 736 N N . MET A 1 98 ? 2.832 1.020 -4.800 1.00 93.94 98 MET A N 1
ATOM 737 C CA . MET A 1 98 ? 1.450 1.188 -4.338 1.00 93.94 98 MET A CA 1
ATOM 738 C C . MET A 1 98 ? 0.444 1.195 -5.492 1.00 93.94 98 MET A C 1
ATOM 740 O O . MET A 1 98 ? -0.655 0.666 -5.344 1.00 93.94 98 MET A O 1
ATOM 744 N N . SER A 1 99 ? 0.825 1.719 -6.658 1.00 94.69 99 SER A N 1
ATOM 745 C CA . SER A 1 99 ? -0.011 1.656 -7.861 1.00 94.69 99 SER A CA 1
ATOM 746 C C . SER A 1 99 ? -0.204 0.210 -8.330 1.00 94.69 99 SER A C 1
ATOM 748 O O . SER A 1 99 ? -1.337 -0.204 -8.554 1.00 94.69 99 SER A O 1
ATOM 750 N N . CYS A 1 100 ? 0.865 -0.596 -8.359 1.00 92.94 100 CYS A N 1
ATOM 751 C CA . CYS A 1 100 ? 0.766 -2.035 -8.631 1.00 92.94 100 CYS A CA 1
ATOM 752 C C . CYS A 1 100 ? -0.167 -2.742 -7.638 1.00 92.94 100 CYS A C 1
ATOM 754 O O . CYS A 1 100 ? -0.995 -3.560 -8.034 1.00 92.94 100 CYS A O 1
ATOM 756 N N . ILE A 1 101 ? -0.038 -2.428 -6.344 1.00 91.19 101 ILE A N 1
ATOM 757 C CA . ILE A 1 101 ? -0.886 -3.002 -5.293 1.00 91.19 101 ILE A CA 1
ATOM 758 C C . ILE A 1 101 ? -2.350 -2.630 -5.532 1.00 91.19 101 ILE A C 1
ATOM 760 O O . ILE A 1 101 ? -3.201 -3.508 -5.486 1.00 91.19 101 ILE A O 1
ATOM 764 N N . ASN A 1 102 ? -2.661 -1.371 -5.836 1.00 91.88 102 ASN A N 1
ATOM 765 C CA . ASN A 1 102 ? -4.042 -0.947 -6.072 1.00 91.88 102 ASN A CA 1
ATOM 766 C C . ASN A 1 102 ? -4.671 -1.631 -7.288 1.00 91.88 102 ASN A C 1
ATOM 768 O O . ASN A 1 102 ? -5.818 -2.070 -7.198 1.00 91.88 102 ASN A O 1
ATOM 772 N N . GLU A 1 103 ? -3.921 -1.806 -8.378 1.00 91.06 103 GLU A N 1
ATOM 773 C CA . GLU A 1 103 ? -4.382 -2.593 -9.527 1.00 91.06 103 GLU A CA 1
ATOM 774 C C . GLU A 1 103 ? -4.728 -4.026 -9.103 1.00 91.06 103 GLU A C 1
ATOM 776 O O . GLU A 1 103 ? -5.846 -4.484 -9.343 1.00 91.06 103 GLU A O 1
ATOM 781 N N . LEU A 1 104 ? -3.835 -4.699 -8.366 1.00 87.12 104 LEU A N 1
ATOM 782 C CA . LEU A 1 104 ? -4.086 -6.048 -7.840 1.00 87.12 104 LEU A CA 1
ATOM 783 C C . LEU A 1 104 ? -5.325 -6.109 -6.939 1.00 87.12 104 LEU A C 1
ATOM 785 O O . LEU A 1 104 ? -6.117 -7.040 -7.038 1.00 87.12 104 LEU A O 1
ATOM 789 N N . MET A 1 105 ? -5.489 -5.122 -6.063 1.00 83.06 105 MET A N 1
ATOM 790 C CA . MET A 1 105 ? -6.551 -5.071 -5.059 1.00 83.06 105 MET A CA 1
ATOM 791 C C . MET A 1 105 ? -7.924 -4.753 -5.642 1.00 83.06 105 MET A C 1
ATOM 793 O O . MET A 1 105 ? -8.935 -5.215 -5.107 1.00 83.06 105 MET A O 1
ATOM 797 N N . SER A 1 106 ? -7.953 -3.952 -6.710 1.00 86.75 106 SER A N 1
ATOM 798 C CA . SER A 1 106 ? -9.171 -3.530 -7.407 1.00 86.75 106 SER A CA 1
ATOM 799 C C . SER A 1 106 ? -9.801 -4.661 -8.216 1.00 86.75 106 SER A C 1
ATOM 801 O O . SER A 1 106 ? -11.024 -4.750 -8.351 1.00 86.75 106 SER A O 1
ATOM 803 N N . LYS A 1 107 ? -8.971 -5.570 -8.730 1.00 78.62 107 LYS A N 1
ATOM 804 C CA . LYS A 1 107 ? -9.426 -6.789 -9.379 1.00 78.62 107 LYS A CA 1
ATOM 805 C C . LYS A 1 107 ? -9.801 -7.761 -8.263 1.00 78.62 107 LYS A C 1
ATOM 807 O O . LYS A 1 107 ? -8.946 -8.245 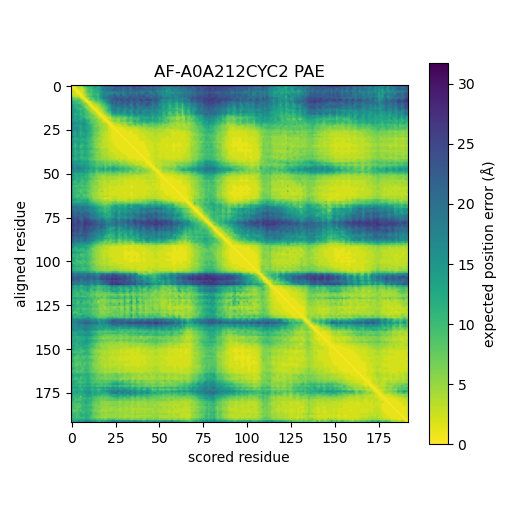-7.534 1.00 78.62 107 LYS A O 1
ATOM 812 N N . ASN A 1 108 ? -11.092 -8.053 -8.115 1.00 66.38 108 ASN A N 1
ATOM 813 C CA . ASN A 1 108 ? -11.656 -9.000 -7.138 1.00 66.38 108 ASN A CA 1
ATOM 814 C C . ASN A 1 108 ? -11.191 -10.467 -7.341 1.00 66.38 108 ASN A C 1
ATOM 816 O O . ASN A 1 108 ? -11.985 -11.392 -7.180 1.00 66.38 108 ASN A O 1
ATOM 820 N N . CYS A 1 109 ? -9.951 -10.715 -7.755 1.00 58.50 109 CYS A N 1
ATOM 821 C CA . CYS A 1 109 ? -9.420 -12.023 -8.093 1.00 58.50 109 CYS A CA 1
ATOM 822 C C . CYS A 1 109 ? -9.352 -12.906 -6.841 1.00 58.50 109 CYS A C 1
ATOM 824 O O . CYS A 1 109 ? -8.617 -12.609 -5.903 1.00 58.50 109 CYS A O 1
ATOM 826 N N . VAL A 1 110 ? -10.132 -13.994 -6.837 1.00 53.06 110 VAL A N 1
ATOM 827 C CA . VAL A 1 110 ? -10.103 -15.039 -5.797 1.00 53.06 110 VAL A CA 1
ATOM 828 C C . VAL A 1 110 ? -10.010 -16.439 -6.424 1.00 53.06 110 VAL A C 1
ATOM 830 O O . VAL A 1 110 ? -11.026 -17.090 -6.655 1.00 53.06 110 VAL A O 1
ATOM 833 N N . PRO A 1 111 ? -8.803 -16.907 -6.755 1.00 51.25 111 PRO A N 1
ATOM 834 C CA . PRO A 1 111 ? -8.506 -18.328 -6.988 1.00 51.25 111 PRO A CA 1
ATOM 835 C C . PRO A 1 111 ? -8.388 -19.142 -5.696 1.00 51.25 111 PRO A C 1
ATOM 837 O O . PRO A 1 111 ? -8.084 -18.600 -4.642 1.00 51.25 111 PRO A O 1
ATOM 840 N N . MET A 1 112 ? -8.553 -20.464 -5.773 1.00 47.53 112 MET A N 1
ATOM 841 C CA . MET A 1 112 ? -8.559 -21.356 -4.599 1.00 47.53 112 MET A CA 1
ATOM 842 C C . MET A 1 112 ? -7.228 -21.434 -3.818 1.00 47.53 112 MET A C 1
ATOM 844 O O . MET A 1 112 ? -7.233 -21.843 -2.664 1.00 47.53 112 MET A O 1
ATOM 848 N N . GLU A 1 113 ? -6.105 -20.992 -4.391 1.00 54.50 113 GLU A N 1
ATOM 849 C CA . GLU A 1 113 ? -4.785 -20.932 -3.731 1.00 54.50 113 GLU A CA 1
ATOM 850 C C . GLU A 1 113 ? -4.532 -19.588 -2.994 1.00 54.50 113 GLU A C 1
ATOM 852 O O . GLU A 1 113 ? -3.434 -19.335 -2.498 1.00 54.50 113 GLU A O 1
ATOM 857 N N . PHE A 1 114 ? -5.540 -18.701 -2.908 1.00 59.47 114 PHE A N 1
ATOM 858 C CA . PHE A 1 114 ? -5.401 -17.321 -2.409 1.00 59.47 114 PHE A CA 1
ATOM 859 C C . PHE A 1 114 ? -5.534 -17.122 -0.889 1.00 59.47 114 PHE A C 1
ATOM 861 O O . PHE A 1 114 ? -5.417 -15.986 -0.433 1.00 59.47 114 PHE A O 1
ATOM 868 N N . GLU A 1 115 ? -5.735 -18.155 -0.069 1.00 62.22 115 GLU A N 1
ATOM 869 C CA . GLU A 1 115 ? -5.738 -17.967 1.395 1.00 62.22 115 GLU A CA 1
ATOM 870 C C . GLU A 1 115 ? -4.371 -17.451 1.884 1.00 62.22 115 GLU A C 1
ATOM 872 O O . GLU A 1 115 ? -4.296 -16.455 2.607 1.00 62.22 115 GLU A O 1
ATOM 877 N N . GLU A 1 116 ? -3.273 -18.015 1.361 1.00 67.38 116 GLU A N 1
ATOM 878 C CA . GLU A 1 116 ? -1.925 -17.478 1.582 1.00 67.38 116 GLU A CA 1
ATOM 879 C C . GLU A 1 116 ? -1.748 -16.067 1.003 1.00 67.38 116 GLU A C 1
ATOM 881 O O . GLU A 1 116 ? -1.039 -15.245 1.585 1.00 67.38 116 GLU A O 1
ATOM 886 N N . TYR A 1 117 ? -2.366 -15.772 -0.143 1.00 71.56 117 TYR A N 1
ATOM 887 C CA . TYR A 1 117 ? -2.293 -14.456 -0.779 1.00 71.56 117 TYR A CA 1
ATOM 888 C C . TYR A 1 117 ? -2.978 -13.382 0.072 1.00 71.56 117 TYR A C 1
ATOM 890 O O . TYR A 1 117 ? -2.370 -12.347 0.353 1.00 71.56 117 TYR A O 1
ATOM 898 N N . LEU A 1 118 ? -4.206 -13.641 0.528 1.00 71.62 118 LEU A N 1
ATOM 899 C CA . LEU A 1 118 ? -4.972 -12.749 1.396 1.00 71.62 118 LEU A CA 1
ATOM 900 C C . LEU A 1 118 ? -4.269 -12.568 2.741 1.00 71.62 118 LEU A C 1
ATOM 902 O O . LEU A 1 118 ? -4.151 -11.440 3.220 1.00 71.62 118 LEU A O 1
ATOM 906 N N . LEU A 1 119 ? -3.730 -13.648 3.315 1.00 73.69 119 LEU A N 1
ATOM 907 C CA . LEU A 1 119 ? -2.965 -13.576 4.556 1.00 73.69 119 LEU A CA 1
ATOM 908 C C . LEU A 1 119 ? -1.699 -12.726 4.391 1.00 73.69 119 LEU A C 1
ATOM 910 O O . LEU A 1 119 ? -1.426 -11.870 5.233 1.00 73.69 119 LEU A O 1
ATOM 914 N N . ARG A 1 120 ? -0.936 -12.907 3.304 1.00 74.94 120 ARG A N 1
ATOM 915 C CA . ARG A 1 120 ? 0.258 -12.088 3.038 1.00 74.94 120 ARG A CA 1
ATOM 916 C C . ARG A 1 120 ? -0.106 -10.637 2.798 1.00 74.94 120 ARG A C 1
ATOM 918 O O . ARG A 1 120 ? 0.490 -9.764 3.413 1.00 74.94 120 ARG A O 1
ATOM 925 N N . MET A 1 121 ? -1.090 -10.366 1.953 1.00 76.25 121 MET A N 1
ATOM 926 C CA . MET A 1 121 ? -1.601 -9.016 1.730 1.00 76.25 121 MET A CA 1
ATOM 927 C C . MET A 1 121 ? -1.989 -8.350 3.046 1.00 76.25 121 MET A C 1
ATOM 929 O O . MET A 1 121 ? -1.604 -7.210 3.296 1.00 76.25 121 MET A O 1
ATOM 933 N N . PHE A 1 122 ? -2.690 -9.070 3.917 1.00 77.31 122 PHE A N 1
ATOM 934 C CA . PHE A 1 122 ? -3.033 -8.566 5.231 1.00 77.31 122 PHE A CA 1
ATOM 935 C C . PHE A 1 122 ? -1.790 -8.268 6.082 1.00 77.31 122 PHE A C 1
ATOM 937 O O . PHE A 1 122 ? -1.654 -7.154 6.586 1.00 77.31 122 PHE A O 1
ATOM 944 N N . GLN A 1 123 ? -0.865 -9.220 6.221 1.00 77.56 123 GLN A N 1
ATOM 945 C CA . GLN A 1 123 ? 0.368 -9.024 6.992 1.00 77.56 123 GLN A CA 1
ATOM 946 C C . GLN A 1 123 ? 1.143 -7.792 6.501 1.00 77.56 123 GLN A C 1
ATOM 948 O O . GLN A 1 123 ? 1.641 -7.008 7.309 1.00 77.56 123 GLN A O 1
ATOM 953 N N . GLN A 1 124 ? 1.199 -7.593 5.183 1.00 79.81 124 GLN A N 1
ATOM 954 C CA . GLN A 1 124 ? 1.846 -6.444 4.554 1.00 79.81 124 GLN A CA 1
ATOM 955 C C . GLN A 1 124 ? 1.077 -5.135 4.801 1.00 79.81 124 GLN A C 1
ATOM 957 O O . GLN A 1 124 ? 1.690 -4.120 5.128 1.00 79.81 124 GLN A O 1
ATOM 962 N N . THR A 1 125 ? -0.259 -5.163 4.728 1.00 80.81 125 THR A N 1
ATOM 963 C CA . THR A 1 125 ? -1.143 -4.030 5.071 1.00 80.81 125 THR A CA 1
ATOM 964 C C . THR A 1 125 ? -0.889 -3.575 6.498 1.00 80.81 125 THR A C 1
ATOM 966 O O . THR A 1 125 ? -0.613 -2.405 6.753 1.00 80.81 125 THR A O 1
ATOM 969 N N . PHE A 1 126 ? -0.944 -4.525 7.429 1.00 78.88 126 PHE A N 1
ATOM 970 C CA . PHE A 1 126 ? -0.765 -4.282 8.848 1.00 78.88 126 PHE A CA 1
ATOM 971 C C . PHE A 1 126 ? 0.632 -3.739 9.134 1.00 78.88 126 PHE A C 1
ATOM 973 O O . PHE A 1 126 ? 0.778 -2.765 9.866 1.00 78.88 126 PHE A O 1
ATOM 980 N N . TYR A 1 127 ? 1.655 -4.312 8.499 1.00 81.12 127 TYR A N 1
ATOM 981 C CA . TYR A 1 127 ? 3.027 -3.834 8.600 1.00 81.12 127 TYR A CA 1
ATOM 982 C C . TYR A 1 127 ? 3.182 -2.383 8.115 1.00 81.12 127 TYR A C 1
ATOM 984 O O . TYR A 1 127 ? 3.779 -1.564 8.818 1.00 81.12 127 TYR A O 1
ATOM 992 N N . LEU A 1 128 ? 2.654 -2.044 6.933 1.00 79.81 128 LEU A N 1
ATOM 993 C CA . LEU A 1 128 ? 2.743 -0.685 6.390 1.00 79.81 128 LEU A CA 1
ATOM 994 C C . LEU A 1 128 ? 1.992 0.315 7.268 1.00 79.81 128 LEU A C 1
ATOM 996 O O . LEU A 1 128 ? 2.549 1.355 7.620 1.00 79.81 128 LEU A O 1
ATOM 1000 N N . LEU A 1 129 ? 0.775 -0.037 7.681 1.00 81.56 129 LEU A N 1
ATOM 1001 C CA . LEU A 1 129 ? -0.050 0.799 8.539 1.00 81.56 129 LEU A CA 1
ATOM 1002 C C . LEU A 1 129 ? 0.638 1.036 9.889 1.00 81.56 129 LEU A C 1
ATOM 1004 O O . LEU A 1 129 ? 0.802 2.181 10.293 1.00 81.56 129 LEU A O 1
ATOM 1008 N N . GLN A 1 130 ? 1.177 -0.014 10.519 1.00 82.31 130 GLN A N 1
ATOM 1009 C CA . GLN A 1 130 ? 1.997 0.118 11.725 1.00 82.31 130 GLN A CA 1
ATOM 1010 C C . GLN A 1 130 ? 3.235 0.983 11.513 1.00 82.31 130 GLN A C 1
ATOM 1012 O O . GLN A 1 130 ? 3.611 1.716 12.420 1.00 82.31 130 GLN A O 1
ATOM 1017 N N . LYS A 1 131 ? 3.901 0.905 10.355 1.00 77.88 131 LYS A N 1
ATOM 1018 C CA . LYS A 1 131 ? 5.084 1.729 10.064 1.00 77.88 131 LYS A CA 1
ATOM 1019 C C . LYS A 1 131 ? 4.726 3.217 9.987 1.00 77.88 131 LYS A C 1
ATOM 1021 O O . LYS A 1 131 ? 5.543 4.045 10.391 1.00 77.88 131 LYS A O 1
ATOM 1026 N N . ILE A 1 132 ? 3.531 3.543 9.497 1.00 77.00 132 ILE A N 1
ATOM 1027 C CA . ILE A 1 132 ? 3.021 4.916 9.401 1.00 77.00 132 ILE A CA 1
ATOM 1028 C C . ILE A 1 132 ? 2.526 5.409 10.768 1.00 77.00 132 ILE A C 1
ATOM 1030 O O . ILE A 1 132 ? 2.875 6.510 11.182 1.00 77.00 132 ILE A O 1
ATOM 1034 N N . THR A 1 133 ? 1.797 4.576 11.514 1.00 78.38 133 THR A N 1
ATOM 1035 C CA . THR A 1 133 ? 1.129 4.952 12.773 1.00 78.38 133 THR A CA 1
ATOM 1036 C C . THR A 1 133 ? 1.882 4.500 14.033 1.00 78.38 133 THR A C 1
ATOM 1038 O O . THR A 1 133 ? 1.267 4.308 15.083 1.00 78.38 133 THR A O 1
ATOM 1041 N N . LYS A 1 134 ? 3.190 4.224 13.927 1.00 67.19 134 LYS A N 1
ATOM 1042 C CA . LYS A 1 134 ? 3.975 3.495 14.946 1.00 67.19 134 LYS A CA 1
ATOM 1043 C C . LYS A 1 134 ? 3.982 4.167 16.321 1.00 67.19 134 LYS A C 1
ATOM 1045 O O . LYS A 1 134 ? 4.053 3.474 17.334 1.00 67.19 134 LYS A O 1
ATOM 1050 N N . ASP A 1 135 ? 3.902 5.491 16.351 1.00 60.72 135 ASP A N 1
ATOM 1051 C CA . ASP A 1 135 ? 3.962 6.273 17.578 1.00 60.72 135 ASP A CA 1
ATOM 1052 C C . ASP A 1 135 ? 2.537 6.613 18.046 1.00 60.72 135 ASP A C 1
ATOM 1054 O O . ASP A 1 135 ? 1.726 7.160 17.304 1.00 60.72 135 ASP A O 1
ATOM 1058 N N . ASN A 1 136 ? 2.209 6.230 19.285 1.00 57.62 136 ASN A N 1
ATOM 1059 C CA . ASN A 1 136 ? 0.838 6.216 19.819 1.00 57.62 136 ASN A CA 1
ATOM 1060 C C . ASN A 1 136 ? 0.186 7.597 20.002 1.00 57.62 136 ASN A C 1
ATOM 1062 O O . ASN A 1 136 ? -1.000 7.652 20.335 1.00 57.62 136 ASN A O 1
ATOM 1066 N N . ASN A 1 137 ? 0.918 8.692 19.796 1.00 64.50 137 ASN A N 1
ATOM 1067 C CA . ASN A 1 137 ? 0.415 10.036 20.049 1.00 64.50 137 ASN A CA 1
ATOM 1068 C C . ASN A 1 137 ? -0.155 10.646 18.765 1.00 64.50 137 ASN A C 1
ATOM 1070 O O . ASN A 1 137 ? 0.465 10.579 17.705 1.00 64.50 137 ASN A O 1
ATOM 1074 N N . ALA A 1 138 ? -1.321 11.290 18.859 1.00 67.56 138 ALA A N 1
ATOM 1075 C CA . ALA A 1 138 ? -2.001 11.824 17.679 1.00 67.56 138 ALA A CA 1
ATOM 1076 C C . ALA A 1 138 ? -1.134 12.833 16.901 1.00 67.56 138 ALA A C 1
ATOM 1078 O O . ALA A 1 138 ? -0.968 12.726 15.692 1.00 67.56 138 ALA A O 1
ATOM 1079 N N . HIS A 1 139 ? -0.451 13.728 17.619 1.00 69.88 139 HIS A N 1
ATOM 1080 C CA . HIS A 1 139 ? 0.447 14.720 17.021 1.00 69.88 139 HIS A CA 1
ATOM 1081 C C . HIS A 1 139 ? 1.612 14.115 16.220 1.00 69.88 139 HIS A C 1
ATOM 1083 O O . HIS A 1 139 ? 2.059 14.717 15.246 1.00 69.88 139 HIS A O 1
ATOM 1089 N N . THR A 1 140 ? 2.112 12.935 16.604 1.00 75.44 140 THR A N 1
ATOM 1090 C CA . THR A 1 140 ? 3.233 12.289 15.904 1.00 75.44 140 THR A CA 1
ATOM 1091 C C . THR A 1 140 ? 2.798 11.589 14.622 1.00 75.44 140 THR A C 1
ATOM 1093 O O . THR A 1 140 ? 3.582 11.532 13.678 1.00 75.44 140 THR A O 1
ATOM 1096 N N . VAL A 1 141 ? 1.556 11.092 14.564 1.00 77.94 141 VAL A N 1
ATOM 1097 C CA . VAL A 1 141 ? 1.002 10.486 13.343 1.00 77.94 141 VAL A CA 1
ATOM 1098 C C . VAL A 1 141 ? 0.752 11.571 12.302 1.00 77.94 141 VAL A C 1
ATOM 1100 O O . VAL A 1 141 ? 1.294 11.464 11.204 1.00 77.94 141 VAL A O 1
ATOM 1103 N N . LYS A 1 142 ? 0.081 12.668 12.682 1.00 79.56 142 LYS A N 1
ATOM 1104 C CA . LYS A 1 142 ? -0.110 13.835 11.812 1.00 79.56 142 LYS A CA 1
ATOM 1105 C C . LYS A 1 142 ? 1.196 14.348 11.213 1.00 79.56 142 LYS A C 1
ATOM 1107 O O . LYS A 1 142 ? 1.319 14.456 9.999 1.00 79.56 142 LYS A O 1
ATOM 1112 N N . SER A 1 143 ? 2.190 14.606 12.065 1.00 79.38 143 SER A N 1
ATOM 1113 C CA . SER A 1 143 ? 3.500 15.099 11.628 1.00 79.38 143 SER A CA 1
ATOM 1114 C C . SER A 1 143 ? 4.195 14.116 10.685 1.00 79.38 143 SER A C 1
ATOM 1116 O O . SER A 1 143 ? 4.807 14.543 9.712 1.00 79.38 143 SER A O 1
ATOM 1118 N N . ARG A 1 144 ? 4.073 12.801 10.918 1.00 81.06 144 ARG A N 1
ATOM 1119 C CA . ARG A 1 144 ? 4.596 11.803 9.979 1.00 81.06 144 ARG A CA 1
ATOM 1120 C C . ARG A 1 144 ? 3.879 11.836 8.640 1.00 81.06 144 ARG A C 1
ATOM 1122 O O . ARG A 1 144 ? 4.553 11.721 7.627 1.00 81.06 144 ARG A O 1
ATOM 1129 N N . LEU A 1 145 ? 2.552 11.933 8.630 1.00 83.69 145 LEU A N 1
ATOM 1130 C CA . LEU A 1 145 ? 1.768 11.980 7.396 1.00 83.69 145 LEU A CA 1
ATOM 1131 C C . LEU A 1 145 ? 2.102 13.233 6.581 1.00 83.69 145 LEU A C 1
ATOM 1133 O O . LEU A 1 145 ? 2.315 13.116 5.383 1.00 83.69 145 LEU A O 1
ATOM 1137 N N . GLU A 1 146 ? 2.247 14.392 7.225 1.00 83.56 146 GLU A N 1
ATOM 1138 C CA . GLU A 1 146 ? 2.688 15.639 6.576 1.00 83.56 146 GLU A CA 1
ATOM 1139 C C . GLU A 1 146 ? 4.099 15.527 5.974 1.00 83.56 146 GLU A C 1
ATOM 1141 O O . GLU A 1 146 ? 4.401 16.148 4.958 1.00 83.56 146 GLU A O 1
ATOM 1146 N N . GLU A 1 147 ? 4.969 14.711 6.573 1.00 82.25 147 GLU A N 1
ATOM 1147 C CA . GLU A 1 147 ? 6.296 14.411 6.036 1.00 82.25 147 GLU A CA 1
ATOM 1148 C C . GLU A 1 147 ? 6.271 13.374 4.904 1.00 82.25 147 GLU A C 1
ATOM 1150 O O . GLU A 1 147 ? 7.306 13.181 4.265 1.00 82.25 147 GLU A O 1
ATOM 1155 N N . LEU A 1 148 ? 5.158 12.671 4.651 1.00 84.75 148 LEU A N 1
ATOM 1156 C CA . LEU A 1 148 ? 5.061 11.690 3.569 1.00 84.75 148 LEU A CA 1
ATOM 1157 C C . LEU A 1 148 ? 4.823 12.361 2.207 1.00 84.75 148 LEU A C 1
ATOM 1159 O O . LEU A 1 148 ? 4.648 13.565 2.097 1.00 84.75 148 LEU A O 1
ATOM 1163 N N . ASP A 1 149 ? 5.001 11.595 1.130 1.00 86.62 149 ASP A N 1
ATOM 1164 C CA . ASP A 1 149 ? 4.735 12.096 -0.222 1.00 86.62 149 ASP A CA 1
ATOM 1165 C C . ASP A 1 149 ? 3.220 12.044 -0.440 1.00 86.62 149 ASP A C 1
ATOM 1167 O O . ASP A 1 149 ? 2.612 11.005 -0.175 1.00 86.62 149 ASP A O 1
ATOM 1171 N N . GLU A 1 150 ? 2.612 13.139 -0.889 1.00 89.25 150 GLU A N 1
ATOM 1172 C CA . GLU A 1 150 ? 1.159 13.234 -1.066 1.00 89.25 150 GLU A CA 1
ATOM 1173 C C . GLU A 1 150 ? 0.628 12.151 -2.014 1.00 89.25 150 GLU A C 1
ATOM 1175 O O . GLU A 1 150 ? -0.331 11.456 -1.677 1.00 89.25 150 GLU A O 1
ATOM 1180 N N . SER A 1 151 ? 1.329 11.888 -3.124 1.00 90.62 151 SER A N 1
ATOM 1181 C CA . SER A 1 151 ? 0.949 10.832 -4.072 1.00 90.62 151 SER A CA 1
ATOM 1182 C C . SER A 1 151 ? 1.010 9.452 -3.419 1.00 90.62 151 SER A C 1
ATOM 1184 O O . SER A 1 151 ? 0.190 8.578 -3.700 1.00 90.62 151 SER A O 1
ATOM 1186 N N . TYR A 1 152 ? 1.972 9.231 -2.519 1.00 90.94 152 TYR A N 1
ATOM 1187 C CA . TYR A 1 152 ? 2.040 7.985 -1.759 1.00 90.94 152 TYR A CA 1
ATOM 1188 C C . TYR A 1 152 ? 0.863 7.847 -0.788 1.00 90.94 152 TYR A C 1
ATOM 1190 O O . TYR A 1 152 ? 0.265 6.772 -0.710 1.00 90.94 152 TYR A O 1
ATOM 1198 N N . ILE A 1 153 ? 0.517 8.917 -0.063 1.00 91.56 153 ILE A N 1
ATOM 1199 C CA . ILE A 1 153 ? -0.601 8.928 0.893 1.00 91.56 153 ILE A CA 1
ATOM 1200 C C . ILE A 1 153 ? -1.919 8.655 0.173 1.00 91.56 153 ILE A C 1
ATOM 1202 O O . ILE A 1 153 ? -2.698 7.827 0.646 1.00 91.56 153 ILE A O 1
ATOM 1206 N N . GLU A 1 154 ? -2.155 9.287 -0.977 1.00 93.31 154 GLU A N 1
ATOM 1207 C CA . GLU A 1 154 ? -3.341 9.042 -1.801 1.00 93.31 154 GLU A CA 1
ATOM 1208 C C . GLU A 1 154 ? -3.440 7.569 -2.202 1.00 93.31 154 GLU A C 1
ATOM 1210 O O . GLU A 1 154 ? -4.442 6.907 -1.922 1.00 93.31 154 GLU A O 1
ATOM 1215 N N . LYS A 1 155 ? -2.366 7.002 -2.772 1.00 93.75 155 LYS A N 1
ATOM 1216 C CA . LYS A 1 155 ? -2.357 5.591 -3.184 1.00 93.75 155 LYS A CA 1
ATOM 1217 C C . LYS A 1 155 ? -2.519 4.638 -2.002 1.00 93.75 155 LYS A C 1
ATOM 1219 O O . LYS A 1 155 ? -3.190 3.616 -2.141 1.00 93.75 155 LYS A O 1
ATOM 1224 N N . PHE A 1 156 ? -1.939 4.951 -0.846 1.00 92.88 156 PHE A N 1
ATOM 1225 C CA . PHE A 1 156 ? -2.114 4.164 0.375 1.00 92.88 156 PHE A CA 1
ATOM 1226 C C . PHE A 1 156 ? -3.534 4.275 0.947 1.00 92.88 156 PHE A C 1
ATOM 1228 O O . PHE A 1 156 ? -4.090 3.277 1.404 1.00 92.88 156 PHE A O 1
ATOM 1235 N N . THR A 1 157 ? -4.165 5.444 0.850 1.00 93.62 157 THR A N 1
ATOM 1236 C CA . THR A 1 157 ? -5.574 5.632 1.223 1.00 93.62 157 THR A CA 1
ATOM 1237 C C . THR A 1 157 ? -6.487 4.804 0.324 1.00 93.62 157 THR A C 1
ATOM 1239 O O . THR A 1 157 ? -7.372 4.101 0.816 1.00 93.62 157 THR A O 1
ATOM 1242 N N . ASP A 1 158 ? -6.257 4.837 -0.991 1.00 93.25 158 ASP A N 1
ATOM 1243 C CA . ASP A 1 158 ? -7.011 4.034 -1.957 1.00 93.25 158 ASP A CA 1
ATOM 1244 C C . ASP A 1 158 ? -6.853 2.537 -1.687 1.00 93.25 158 ASP A C 1
ATOM 1246 O O . ASP A 1 158 ? -7.837 1.794 -1.693 1.00 93.25 158 ASP A O 1
ATOM 1250 N N . PHE A 1 159 ? -5.636 2.104 -1.357 1.00 91.75 159 PHE A N 1
ATOM 1251 C CA . PHE A 1 159 ? -5.363 0.737 -0.936 1.00 91.75 159 PHE A CA 1
ATOM 1252 C C . PHE A 1 159 ? -6.191 0.333 0.286 1.00 91.75 159 PHE A C 1
ATOM 1254 O O . PHE A 1 159 ? -6.867 -0.697 0.256 1.00 91.75 159 PHE A O 1
ATOM 1261 N N . LEU A 1 160 ? -6.175 1.143 1.351 1.00 91.75 160 LEU A N 1
ATOM 1262 C CA . LEU A 1 160 ? -6.961 0.880 2.558 1.00 91.75 160 LEU A CA 1
ATOM 1263 C C . LEU A 1 160 ? -8.460 0.836 2.249 1.00 91.75 160 LEU A C 1
ATOM 1265 O O . LEU A 1 160 ? -9.157 -0.048 2.747 1.00 91.75 160 LEU A O 1
ATOM 1269 N N . ARG A 1 161 ? -8.955 1.734 1.385 1.00 92.00 161 ARG A N 1
ATOM 1270 C CA . ARG A 1 161 ? -10.354 1.732 0.934 1.00 92.00 161 ARG A CA 1
ATOM 1271 C C . ARG A 1 161 ? -10.704 0.418 0.238 1.00 92.00 161 ARG A C 1
ATOM 1273 O O . ARG A 1 161 ? -11.720 -0.186 0.585 1.00 92.00 161 ARG A O 1
ATOM 1280 N N . LEU A 1 162 ? -9.880 -0.034 -0.710 1.00 89.19 162 LEU A N 1
ATOM 1281 C CA . LEU A 1 162 ? -10.071 -1.304 -1.417 1.00 89.19 162 LEU A CA 1
ATOM 1282 C C . LEU A 1 162 ? -10.019 -2.489 -0.448 1.00 89.19 162 LEU A C 1
ATOM 1284 O O . LEU A 1 162 ? -10.902 -3.343 -0.468 1.00 89.19 162 LEU A O 1
ATOM 1288 N N . PHE A 1 163 ? -9.029 -2.516 0.442 1.00 86.38 163 PHE A N 1
ATOM 1289 C CA . PHE A 1 163 ? -8.863 -3.574 1.432 1.00 86.38 163 PHE A CA 1
ATOM 1290 C C . PHE A 1 163 ? -10.090 -3.703 2.342 1.00 86.38 163 PHE A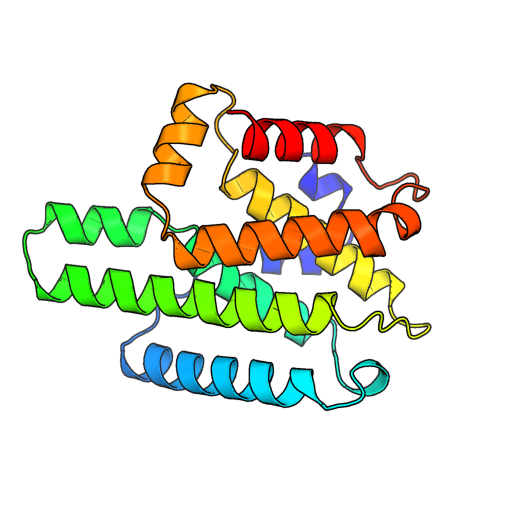 C 1
ATOM 1292 O O . PHE A 1 163 ? -10.664 -4.787 2.448 1.00 86.38 163 PHE A O 1
ATOM 1299 N N . VAL A 1 164 ? -10.538 -2.597 2.945 1.00 89.12 164 VAL A N 1
ATOM 1300 C CA . VAL A 1 164 ? -11.697 -2.575 3.851 1.00 89.12 164 VAL A CA 1
ATOM 1301 C C . VAL A 1 164 ? -12.991 -2.921 3.116 1.00 89.12 164 VAL A C 1
ATOM 1303 O O . VAL A 1 164 ? -13.788 -3.708 3.618 1.00 89.12 164 VAL A O 1
ATOM 1306 N N . SER A 1 165 ? -13.196 -2.371 1.917 1.00 88.00 165 SER A N 1
ATOM 1307 C CA . SER A 1 165 ? -14.467 -2.527 1.195 1.00 88.00 165 SER A CA 1
ATOM 1308 C C . SER A 1 165 ? -14.635 -3.910 0.566 1.00 88.00 165 SER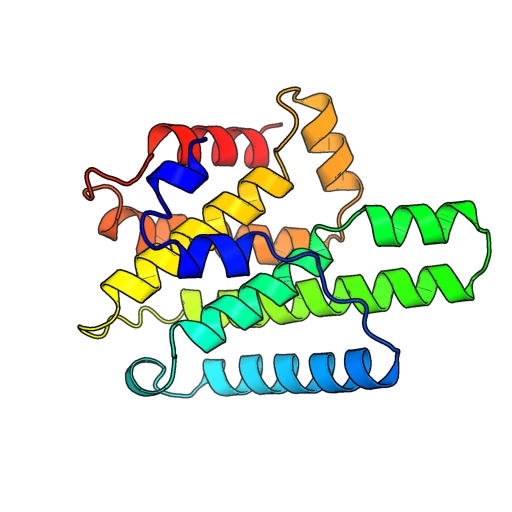 A C 1
ATOM 1310 O O . SER A 1 165 ? -15.754 -4.407 0.462 1.00 88.00 165 SER A O 1
ATOM 1312 N N . VAL A 1 166 ? -13.539 -4.527 0.120 1.00 83.69 166 VAL A N 1
ATOM 1313 C CA . VAL A 1 166 ? -13.581 -5.745 -0.700 1.00 83.69 166 VAL A CA 1
ATOM 1314 C C . VAL A 1 166 ? -13.109 -6.978 0.063 1.00 83.69 166 VAL A C 1
ATOM 1316 O O . VAL A 1 166 ? -13.709 -8.050 -0.052 1.00 83.69 166 VAL A O 1
ATOM 1319 N N . HIS A 1 167 ? -12.017 -6.854 0.818 1.00 81.44 167 HIS A N 1
ATOM 1320 C CA . HIS A 1 167 ? -11.263 -8.014 1.300 1.00 81.44 167 HIS A CA 1
ATOM 1321 C C . HIS A 1 167 ? -11.421 -8.256 2.801 1.00 81.44 167 HIS A C 1
ATOM 1323 O O . HIS A 1 167 ? -11.391 -9.411 3.216 1.00 81.44 167 HIS A O 1
ATOM 1329 N N . LEU A 1 168 ? -11.681 -7.218 3.606 1.00 84.38 168 LEU A N 1
ATOM 1330 C CA . LEU A 1 168 ? -11.802 -7.329 5.067 1.00 84.38 168 LEU A CA 1
ATOM 1331 C C . LEU A 1 168 ? -12.857 -8.355 5.500 1.00 84.38 168 LEU A C 1
ATOM 1333 O O . LEU A 1 168 ? -12.573 -9.211 6.332 1.00 84.38 168 LEU A O 1
ATOM 1337 N N . ARG A 1 169 ? -14.041 -8.346 4.875 1.00 82.94 169 ARG A N 1
ATOM 1338 C CA . ARG A 1 169 ? -15.128 -9.286 5.204 1.00 82.94 169 ARG A CA 1
ATOM 1339 C C . ARG A 1 169 ? -14.743 -10.757 5.007 1.00 82.94 169 ARG A C 1
ATOM 1341 O O . ARG A 1 169 ? -15.312 -11.642 5.634 1.00 82.94 169 ARG A O 1
ATOM 1348 N N . ARG A 1 170 ? -13.786 -11.036 4.118 1.00 78.62 170 ARG A N 1
ATOM 1349 C CA . ARG A 1 170 ? -13.319 -12.403 3.833 1.00 78.62 170 ARG A CA 1
ATOM 1350 C C . ARG A 1 170 ? -12.377 -12.930 4.911 1.00 78.62 170 ARG A C 1
ATOM 1352 O O . ARG A 1 170 ? -12.205 -14.139 5.018 1.00 78.62 170 ARG A O 1
ATOM 1359 N N . ILE A 1 171 ? -11.754 -12.030 5.670 1.00 75.44 171 ILE A N 1
ATOM 1360 C CA . ILE A 1 171 ? -10.696 -12.354 6.630 1.00 75.44 171 ILE A CA 1
ATOM 1361 C C . ILE A 1 171 ? -11.081 -12.041 8.077 1.00 75.44 171 ILE A C 1
ATOM 1363 O O . ILE A 1 171 ? -10.488 -12.607 8.984 1.00 75.44 171 ILE A O 1
ATOM 1367 N N . GLU A 1 172 ? -12.087 -11.197 8.323 1.00 79.31 172 GLU A N 1
ATOM 1368 C CA . GLU A 1 172 ? -12.513 -10.835 9.683 1.00 79.31 172 GLU A CA 1
ATOM 1369 C C . GLU A 1 172 ? -13.036 -12.031 10.492 1.00 79.31 172 GLU A C 1
ATOM 1371 O O . GLU A 1 172 ? -12.978 -12.024 11.718 1.00 79.31 172 GLU A O 1
ATOM 1376 N N . SER A 1 173 ? -13.510 -13.078 9.809 1.00 75.19 173 SER A N 1
ATOM 1377 C CA . SER A 1 173 ? -13.948 -14.328 10.430 1.00 75.19 173 SER A CA 1
ATOM 1378 C C . SER A 1 173 ? -12.799 -15.285 10.765 1.00 75.19 173 SER A C 1
ATOM 1380 O O . SER A 1 173 ? -13.036 -16.293 11.432 1.00 75.19 173 SER A O 1
ATOM 1382 N N . TYR A 1 174 ? -11.567 -15.020 10.308 1.00 73.94 174 TYR A N 1
ATOM 1383 C CA . TYR A 1 174 ? -10.406 -15.828 10.682 1.00 73.94 174 TYR A CA 1
ATOM 1384 C C . TYR A 1 174 ? -10.003 -15.521 12.122 1.00 73.94 174 TYR A C 1
ATOM 1386 O O . TYR A 1 174 ? -9.636 -14.400 12.454 1.00 73.94 174 TYR A O 1
ATOM 1394 N N . SER A 1 175 ? -9.992 -16.545 12.975 1.00 69.94 175 SER A N 1
ATOM 1395 C CA . SER A 1 175 ? -9.691 -16.417 14.410 1.00 69.94 175 SER A CA 1
ATOM 1396 C C . SER A 1 175 ? -8.302 -15.848 14.719 1.00 69.94 175 SER A C 1
ATOM 1398 O O . SER A 1 175 ? -8.078 -15.325 15.807 1.00 69.94 175 SER A O 1
ATOM 1400 N N . GLN A 1 176 ? -7.365 -15.943 13.774 1.00 71.50 176 GLN A N 1
ATOM 1401 C CA . GLN A 1 176 ? -6.008 -15.410 13.902 1.00 71.50 176 GLN A CA 1
ATOM 1402 C C . GLN A 1 176 ? -5.886 -13.942 13.471 1.00 71.50 176 GLN A C 1
ATOM 1404 O O . GLN A 1 176 ? -4.824 -13.348 13.652 1.00 71.50 176 GLN A O 1
ATOM 1409 N N . PHE A 1 177 ? -6.932 -13.353 12.885 1.00 74.50 177 PHE A N 1
ATOM 1410 C CA . PHE A 1 177 ? -6.896 -11.985 12.386 1.00 74.50 177 PHE A CA 1
ATOM 1411 C C . PHE A 1 177 ? -7.190 -10.980 13.521 1.00 74.50 177 PHE A C 1
ATOM 1413 O O . PHE A 1 177 ? -8.294 -10.975 14.071 1.00 74.50 177 PHE A O 1
ATOM 1420 N N . PRO A 1 178 ? -6.234 -10.101 13.883 1.00 81.25 178 PRO A N 1
ATOM 1421 C CA . PRO A 1 178 ? -6.405 -9.110 14.943 1.00 81.25 178 PRO A CA 1
ATOM 1422 C C . PRO A 1 178 ? -7.223 -7.908 14.439 1.00 81.25 178 PRO A C 1
ATOM 1424 O O . PRO A 1 178 ? -6.684 -6.833 14.152 1.00 81.25 178 PRO A O 1
ATOM 1427 N N . VAL A 1 179 ? -8.540 -8.108 14.282 1.00 83.81 179 VAL A N 1
ATOM 1428 C CA . VAL A 1 179 ? -9.482 -7.092 13.768 1.00 83.81 179 VAL A CA 1
ATOM 1429 C C . VAL A 1 179 ? -9.366 -5.794 14.561 1.00 83.81 179 VAL A C 1
ATOM 1431 O O . VAL A 1 179 ? -9.285 -4.711 13.985 1.00 83.81 179 VAL A O 1
ATOM 1434 N N . VAL A 1 180 ? -9.356 -5.898 15.891 1.00 86.31 180 VAL A N 1
ATOM 1435 C CA . VAL A 1 180 ? -9.406 -4.746 16.797 1.00 86.31 180 VAL A CA 1
ATOM 1436 C C . VAL A 1 180 ? -8.161 -3.881 16.634 1.00 86.31 180 VAL A C 1
ATOM 1438 O O . VAL A 1 180 ? -8.251 -2.657 16.537 1.00 86.31 180 VAL A O 1
ATOM 1441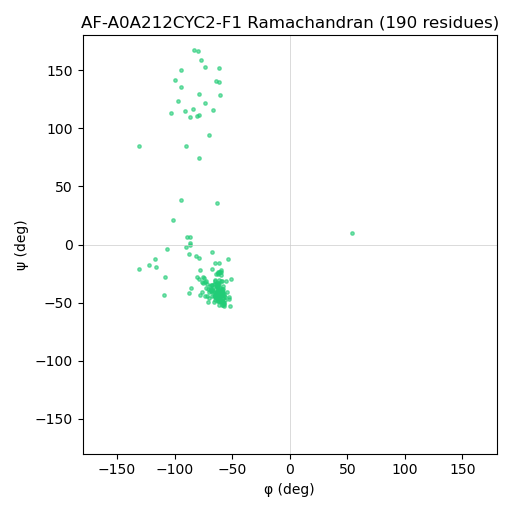 N N . GLU A 1 181 ? -6.992 -4.502 16.543 1.00 84.88 181 GLU A N 1
ATOM 1442 C CA . GLU A 1 181 ? -5.725 -3.818 16.344 1.00 84.88 181 GLU A CA 1
ATOM 1443 C C . GLU A 1 181 ? -5.658 -3.179 14.959 1.00 84.88 181 GLU A C 1
ATOM 1445 O O . GLU A 1 181 ? -5.188 -2.049 14.839 1.00 84.88 181 GLU A O 1
ATOM 1450 N N . PHE A 1 182 ? -6.172 -3.849 13.923 1.00 85.69 182 PHE A N 1
ATOM 1451 C CA . PHE A 1 182 ? -6.237 -3.271 12.580 1.00 85.69 182 PHE A CA 1
ATOM 1452 C C . PHE A 1 182 ? -7.120 -2.022 12.569 1.00 85.69 182 PHE A C 1
ATOM 1454 O O . PHE A 1 182 ? -6.679 -0.968 12.113 1.00 85.69 182 PHE A O 1
ATOM 1461 N N . LEU A 1 183 ? -8.323 -2.107 13.142 1.00 88.62 183 LEU A N 1
ATOM 1462 C CA . LEU A 1 183 ? -9.241 -0.973 13.246 1.00 88.62 183 LEU A CA 1
ATOM 1463 C C . LEU A 1 183 ? -8.665 0.158 14.106 1.00 88.62 183 LEU A C 1
ATOM 1465 O O . LEU A 1 183 ? -8.859 1.325 13.783 1.00 88.62 183 LEU A O 1
ATOM 1469 N N . THR A 1 184 ? -7.900 -0.163 15.151 1.00 88.31 184 THR A N 1
ATOM 1470 C CA . THR A 1 184 ? -7.202 0.837 15.973 1.00 88.31 184 THR A CA 1
ATOM 1471 C C . THR A 1 184 ? -6.154 1.596 15.160 1.00 88.31 184 THR A C 1
ATOM 1473 O O . THR A 1 184 ? -6.043 2.817 15.268 1.00 88.31 184 THR A O 1
ATOM 1476 N N . LEU A 1 185 ? -5.371 0.891 14.341 1.00 87.31 185 LEU A N 1
ATOM 1477 C CA . LEU A 1 185 ? -4.376 1.516 13.470 1.00 87.31 185 LEU A CA 1
ATOM 1478 C C . LEU A 1 185 ? -5.043 2.325 12.349 1.00 87.31 185 LEU A C 1
ATOM 1480 O O . LEU A 1 185 ? -4.592 3.425 12.045 1.00 87.31 185 LEU A O 1
ATOM 1484 N N . LEU A 1 186 ? -6.143 1.823 11.781 1.00 89.50 186 LEU A N 1
ATOM 1485 C CA . LEU A 1 186 ? -6.923 2.526 10.761 1.00 89.50 186 LEU A CA 1
ATOM 1486 C C . LEU A 1 186 ? -7.551 3.806 11.324 1.00 89.50 186 LEU A C 1
ATOM 1488 O O . LEU A 1 186 ? -7.510 4.851 10.678 1.00 89.50 186 LEU A O 1
ATOM 1492 N N . PHE A 1 187 ? -8.082 3.741 12.547 1.00 88.94 187 PHE A N 1
ATOM 1493 C CA . PHE A 1 187 ? -8.603 4.899 13.264 1.00 88.94 187 PHE A CA 1
ATOM 1494 C C . PHE A 1 187 ? -7.515 5.959 13.455 1.00 88.94 187 PHE A C 1
ATOM 1496 O O . PHE A 1 187 ? -7.730 7.115 13.104 1.00 88.94 187 PHE A O 1
ATOM 1503 N N . LYS A 1 188 ? -6.325 5.557 13.929 1.00 87.50 188 LYS A N 1
ATOM 1504 C CA . LYS A 1 188 ? -5.175 6.466 14.049 1.00 87.50 188 LYS A CA 1
ATOM 1505 C C . LYS A 1 188 ? -4.824 7.095 12.705 1.00 87.50 188 LYS A C 1
ATOM 1507 O O . LYS A 1 188 ? -4.735 8.302 12.629 1.00 87.50 188 LYS A O 1
ATOM 1512 N N . TYR A 1 189 ? -4.685 6.301 11.648 1.00 88.62 189 TYR A N 1
ATOM 1513 C CA . TYR A 1 189 ? -4.374 6.819 10.314 1.00 88.62 189 TYR A CA 1
ATOM 1514 C C . TYR A 1 189 ? -5.404 7.838 9.796 1.00 88.62 189 TYR A C 1
ATOM 1516 O O . TYR A 1 189 ? -5.042 8.777 9.098 1.00 88.62 189 TYR A O 1
ATOM 1524 N N . THR A 1 190 ? -6.684 7.644 10.121 1.00 88.62 190 THR A N 1
ATOM 1525 C CA . THR A 1 190 ? -7.782 8.453 9.569 1.00 88.62 190 THR A CA 1
ATOM 1526 C C . THR A 1 190 ? -8.019 9.745 10.349 1.00 88.62 190 THR A C 1
ATOM 1528 O O . THR A 1 190 ? -8.367 10.764 9.759 1.00 88.62 190 THR A O 1
ATOM 1531 N N . PHE A 1 191 ? -7.890 9.698 11.676 1.00 85.25 191 PHE A N 1
ATOM 1532 C CA . PHE A 1 191 ? -8.345 10.778 12.556 1.00 85.25 191 PHE A CA 1
ATOM 1533 C C . PHE A 1 191 ? -7.229 11.461 13.346 1.00 85.25 191 PHE A C 1
ATOM 1535 O O . PHE A 1 191 ? -7.494 12.496 13.961 1.00 85.25 191 PHE A O 1
ATOM 1542 N N . HIS A 1 192 ? -6.021 10.892 13.377 1.00 75.06 192 HIS A N 1
ATOM 1543 C CA . HIS A 1 192 ? -4.883 11.434 14.116 1.00 75.06 192 HIS A CA 1
ATOM 1544 C C . HIS A 1 192 ? -3.779 11.898 13.174 1.00 75.06 192 HIS A C 1
ATOM 1546 O O . HIS A 1 192 ? -3.400 13.077 13.319 1.00 75.06 192 HIS A O 1
#

Organism: Cervus elaphus hippelaphus (NCBI:txid46360)

InterPro domains:
  IPR011989 Armadillo-like helical [G3DSA:1.25.10.10] (1-192)
  IPR016024 Armadillo-type fold [SSF48371] (5-170)
  IPR040016 Exportin-6 [PTHR21452] (3-192)

Foldseek 3Di:
DLLCLLCVPPVLVVLLPDDQDDDDPVRLVVLLVVLLVLLVCLLDDLCQVPDDLVNLSVLLSQLCLQLPLVQCVVLVVVPDPVSNVVSVSSNSSNLSSLSSLLSVLVPLHDDPVCPSVLSSLLSSLLSSLCSLLVDPDLVVSVVSVVSGDPSSLVSNVSNVVSCVVRPCVVCVPPPSDPPVSSVVSVCSNPPD

Sequence (192 aa):
DLLSNLLQSPSSAKLLNQPIPILDAESEYICSLALECLAHLFSWIPLSASITPSLLTTIFHFARFGCDIRARKMASVNGSSQNCVLGQERGRLGVLAMSCINELMSKNCVPMEFEEYLLRMFQQTFYLLQKITKDNNAHTVKSRLEELDESYIEKFTDFLRLFVSVHLRRIESYSQFPVVEFLTLLFKYTFH

Mean predicted aligned error: 8.84 Å

Secondary structure (DSSP, 8-state):
-HHHHH--SHHHHHHHTSPPP---HHHHHHHHHHHHHHHHHHHHS-GGGT--HHHHHHHHHHHTTTT-HHHHHHHHHT--HHHHHHHHHHHHHHHHHHHHHHHHHHS----TT-HHHHHHHHHHHHHHHHHHS-SSSHHHHHHHHHTS-HHHHHHHHHHHHHIIIIIHHHHTT-TT--HHHHHHHHHHHHH-

Radius of gyration: 16.64 Å; Cα contacts (8 Å, |Δi|>4): 167; chains: 1; bounding box: 38×42×38 Å

Nearest PDB structures (foldseek):
  7d5q-assembly1_A  TM=2.037E-01  e=7.219E+00  Staphylococcus aureus subsp. aureus COL

pLDDT: mean 76.56, std 14.6, range [44.97, 96.25]

Solvent-accessible surface area (backbone atoms only — not comparable to full-atom values): 10717 Å² total; per-residue (Å²): 120,66,67,59,70,66,32,79,51,72,68,60,46,52,64,74,66,50,74,82,80,89,70,54,73,68,57,48,51,52,50,45,53,50,33,52,50,47,31,58,46,51,72,72,53,76,56,66,85,69,70,49,70,66,58,53,51,51,40,54,56,39,30,48,40,36,73,42,58,67,54,45,54,57,15,64,72,65,76,38,73,69,42,44,52,56,30,48,59,43,32,46,42,7,34,39,23,33,48,32,48,38,43,56,57,69,47,85,72,78,47,96,80,36,66,64,44,54,52,49,53,46,53,51,50,53,49,53,49,43,68,60,47,65,55,92,48,48,71,56,27,38,55,47,58,73,68,40,50,67,68,38,51,52,40,51,50,52,37,51,51,40,41,59,75,68,48,38,78,78,43,67,79,40,92,77,50,64,56,68,61,52,52,51,50,51,48,44,69,74,76,50